Protein AF-A0A8S9LAZ2-F1 (afdb_monomer_lite)

Structure (mmCIF, N/CA/C/O backbone):
data_AF-A0A8S9LAZ2-F1
#
_entry.id   AF-A0A8S9LAZ2-F1
#
loop_
_atom_site.group_PDB
_atom_site.id
_atom_site.type_symbol
_atom_site.label_atom_id
_atom_site.label_alt_id
_atom_site.label_comp_id
_atom_site.label_asym_id
_atom_site.label_entity_id
_atom_site.label_seq_id
_atom_site.pdbx_PDB_ins_code
_atom_site.Cartn_x
_atom_site.Cartn_y
_atom_site.Cartn_z
_atom_site.occupancy
_atom_site.B_iso_or_equiv
_atom_site.auth_seq_id
_atom_site.auth_comp_id
_atom_site.auth_asym_id
_atom_site.auth_atom_id
_atom_site.pdbx_PDB_model_num
ATOM 1 N N . MET A 1 1 ? -28.158 -2.913 -1.276 1.00 32.28 1 MET A N 1
ATOM 2 C CA . MET A 1 1 ? -28.194 -4.374 -1.050 1.00 32.28 1 MET A CA 1
ATOM 3 C C . MET A 1 1 ? -27.342 -5.031 -2.118 1.00 32.28 1 MET A C 1
ATOM 5 O O . MET A 1 1 ? -27.706 -4.974 -3.286 1.00 32.28 1 MET A O 1
ATOM 9 N N . ASN A 1 2 ? -26.183 -5.569 -1.737 1.00 40.88 2 ASN A N 1
ATOM 10 C CA . ASN A 1 2 ? -25.347 -6.349 -2.646 1.00 40.88 2 ASN A CA 1
ATOM 11 C C . ASN A 1 2 ? -25.984 -7.733 -2.794 1.00 40.88 2 ASN A C 1
ATOM 13 O O . ASN A 1 2 ? -26.039 -8.491 -1.832 1.00 40.88 2 ASN A O 1
ATOM 17 N N . PHE A 1 3 ? -26.512 -8.044 -3.975 1.00 45.16 3 PHE A N 1
ATOM 18 C CA . PHE A 1 3 ? -27.037 -9.376 -4.260 1.00 45.16 3 PHE A CA 1
ATOM 19 C C . PHE A 1 3 ? -25.875 -10.313 -4.580 1.00 45.16 3 PHE A C 1
ATOM 21 O O . PHE A 1 3 ? -25.229 -10.182 -5.623 1.00 45.16 3 PHE A O 1
ATOM 28 N N . ILE A 1 4 ? -25.619 -11.269 -3.689 1.00 52.56 4 ILE A N 1
ATOM 29 C CA . ILE A 1 4 ? -24.744 -12.396 -3.992 1.00 52.56 4 ILE A CA 1
ATOM 30 C C . ILE A 1 4 ? -25.446 -13.253 -5.054 1.00 52.56 4 ILE A C 1
ATOM 32 O O . ILE A 1 4 ? -26.527 -13.786 -4.825 1.00 52.56 4 ILE A O 1
ATOM 36 N N . ARG A 1 5 ? -24.830 -13.385 -6.237 1.00 60.66 5 ARG A N 1
ATOM 37 C CA . ARG A 1 5 ? -25.348 -14.232 -7.331 1.00 60.66 5 ARG A CA 1
ATOM 38 C C . ARG A 1 5 ? -25.035 -15.722 -7.145 1.00 60.66 5 ARG A C 1
ATOM 40 O O . ARG A 1 5 ? -25.629 -16.553 -7.821 1.00 60.66 5 ARG A O 1
ATOM 47 N N . ASN A 1 6 ? -24.094 -16.052 -6.262 1.00 66.00 6 ASN A N 1
ATOM 48 C CA . ASN A 1 6 ? -23.723 -17.421 -5.923 1.00 66.00 6 ASN A CA 1
ATOM 49 C C . ASN A 1 6 ? -24.560 -17.925 -4.737 1.00 66.00 6 ASN A C 1
ATOM 51 O O . ASN A 1 6 ? -24.388 -17.461 -3.615 1.00 66.00 6 ASN A O 1
ATOM 55 N N . ILE A 1 7 ? -25.422 -18.912 -4.981 1.00 64.12 7 ILE A N 1
ATOM 56 C CA . ILE A 1 7 ? -26.331 -19.489 -3.978 1.00 64.12 7 ILE A CA 1
ATOM 57 C C . ILE A 1 7 ? -25.625 -20.194 -2.803 1.00 64.12 7 ILE A C 1
ATOM 59 O O . ILE A 1 7 ? -26.280 -20.515 -1.818 1.00 64.12 7 ILE A O 1
ATOM 63 N N . LEU A 1 8 ? -24.313 -20.443 -2.897 1.00 67.12 8 LEU A N 1
ATOM 64 C CA . LEU A 1 8 ? -23.501 -21.048 -1.833 1.00 67.12 8 LEU A CA 1
ATOM 65 C C . LEU A 1 8 ? -22.705 -20.023 -1.012 1.00 67.12 8 LEU A C 1
ATOM 67 O O . LEU A 1 8 ? -22.005 -20.410 -0.080 1.00 67.12 8 LEU A O 1
ATOM 71 N N . ALA A 1 9 ? -22.762 -18.735 -1.356 1.00 59.81 9 ALA A N 1
ATOM 72 C CA . ALA A 1 9 ? -22.003 -17.697 -0.667 1.00 59.81 9 ALA A CA 1
ATOM 73 C C . ALA A 1 9 ? -22.898 -16.883 0.282 1.00 59.81 9 ALA A C 1
ATOM 75 O O . ALA A 1 9 ? -23.993 -16.459 -0.079 1.00 59.81 9 ALA A O 1
ATOM 76 N N . GLY A 1 10 ? -22.395 -16.638 1.492 1.00 67.12 10 GLY A N 1
ATOM 77 C CA . GLY A 1 10 ? -23.034 -15.842 2.539 1.00 67.12 10 GLY A CA 1
ATOM 78 C C . GLY A 1 10 ? -21.987 -15.248 3.485 1.00 67.12 10 GLY A C 1
ATOM 79 O O . GLY A 1 10 ? -20.817 -15.629 3.447 1.00 67.12 10 GLY A O 1
ATOM 80 N N . GLY A 1 11 ? -22.391 -14.284 4.311 1.00 61.62 11 GLY A N 1
ATOM 81 C CA . GLY A 1 11 ? -21.566 -13.747 5.394 1.00 61.62 11 GLY A CA 1
ATOM 82 C C . GLY A 1 11 ? -21.274 -14.804 6.461 1.00 61.62 11 GLY A C 1
ATOM 83 O O . GLY A 1 11 ? -21.992 -15.784 6.586 1.00 61.62 11 GLY A O 1
ATOM 84 N N . GLN A 1 12 ? -20.218 -14.622 7.251 1.00 58.44 12 GLN A N 1
ATOM 85 C CA . GLN A 1 12 ? -19.700 -15.672 8.145 1.00 58.44 12 GLN A CA 1
ATOM 86 C C . GLN A 1 12 ? -20.501 -15.874 9.446 1.00 58.44 12 GLN A C 1
ATOM 88 O O . GLN A 1 12 ? -20.234 -16.814 10.192 1.00 58.44 12 GLN A O 1
ATOM 93 N N . SER A 1 13 ? -21.464 -14.998 9.749 1.00 57.50 13 SER A N 1
ATOM 94 C CA . SER A 1 13 ? -22.173 -14.991 11.032 1.00 57.50 13 SER A CA 1
ATOM 95 C C . SER A 1 13 ? -23.630 -15.398 10.883 1.00 57.50 13 SER A C 1
ATOM 97 O O . SER A 1 13 ? -24.414 -14.716 10.221 1.00 57.50 13 SER A O 1
ATOM 99 N N . SER A 1 14 ? -24.012 -16.456 11.599 1.00 65.12 14 SER A N 1
ATOM 100 C CA . SER A 1 14 ? -25.412 -16.848 11.773 1.00 65.12 14 SER A CA 1
ATOM 101 C C . SER A 1 14 ? -26.233 -15.808 12.539 1.00 65.12 14 SER A C 1
ATOM 103 O O . SER A 1 14 ? -27.444 -15.782 12.380 1.00 65.12 14 SER A O 1
ATOM 105 N N . LEU A 1 15 ? -25.603 -14.917 13.321 1.00 56.56 15 LEU A N 1
ATOM 106 C CA . LEU A 1 15 ? -26.322 -13.840 14.020 1.00 56.56 15 LEU A CA 1
ATOM 107 C C . LEU A 1 15 ? -26.831 -12.750 13.078 1.00 56.56 15 LEU A C 1
ATOM 109 O O . LEU A 1 15 ? -27.740 -12.008 13.430 1.00 56.56 15 LEU A O 1
ATOM 113 N N . ALA A 1 16 ? -26.213 -12.623 11.907 1.00 66.94 16 ALA A N 1
ATOM 114 C CA . ALA A 1 16 ? -26.646 -11.699 10.872 1.00 66.94 16 ALA A CA 1
ATOM 115 C C . ALA A 1 16 ? -27.451 -12.425 9.785 1.00 66.94 16 ALA A C 1
ATOM 117 O O . ALA A 1 16 ? -27.499 -11.939 8.661 1.00 66.94 16 ALA A O 1
ATOM 118 N N . ASP A 1 17 ? -27.995 -13.614 10.068 1.00 71.31 17 ASP A N 1
ATOM 119 C CA . ASP A 1 17 ? -28.640 -14.487 9.079 1.00 71.31 17 ASP A CA 1
ATOM 120 C C . ASP A 1 17 ? -27.766 -14.729 7.837 1.00 71.31 17 ASP A C 1
ATOM 122 O O . ASP A 1 17 ? -28.249 -14.763 6.706 1.00 71.31 17 ASP A O 1
ATOM 126 N N . TYR A 1 18 ? -26.446 -14.847 8.032 1.00 71.56 18 TYR A N 1
ATOM 127 C CA . TYR A 1 18 ? -25.464 -14.948 6.948 1.00 71.56 18 TYR A CA 1
ATOM 128 C C . TYR A 1 18 ? -25.532 -13.776 5.947 1.00 71.56 18 TYR A C 1
ATOM 130 O O . TYR A 1 18 ? -25.077 -13.889 4.806 1.00 71.56 18 TYR A O 1
ATOM 138 N N . CYS A 1 19 ? -26.054 -12.615 6.355 1.00 67.25 19 CYS A N 1
ATOM 139 C CA . CYS A 1 19 ? -25.955 -11.387 5.579 1.00 67.25 19 CYS A CA 1
ATOM 140 C C . CYS A 1 19 ? -24.491 -10.956 5.475 1.00 67.25 19 CYS A C 1
ATOM 142 O O . CYS A 1 19 ? -23.703 -11.100 6.410 1.00 67.25 19 CYS A O 1
ATOM 144 N N . THR A 1 20 ? -24.117 -10.378 4.336 1.00 62.62 20 THR A N 1
ATOM 145 C CA . THR A 1 20 ? -22.799 -9.762 4.179 1.00 62.62 20 THR A CA 1
ATOM 146 C C . THR A 1 20 ? -22.749 -8.431 4.909 1.00 62.62 20 THR A C 1
ATOM 148 O O . THR A 1 20 ? -23.522 -7.524 4.595 1.00 62.62 20 THR A O 1
ATOM 151 N N . TYR A 1 21 ? -21.799 -8.291 5.821 1.00 63.03 21 TYR A N 1
ATOM 152 C CA . TYR A 1 21 ? -21.463 -7.036 6.481 1.00 63.03 21 TYR A CA 1
ATOM 153 C C . TYR A 1 21 ? -19.944 -6.949 6.648 1.00 63.03 21 TYR A C 1
ATOM 155 O O . TYR A 1 21 ? -19.235 -7.945 6.491 1.00 63.03 21 TYR A O 1
ATOM 163 N N . PHE A 1 22 ? -19.437 -5.751 6.936 1.00 63.56 22 PHE A N 1
ATOM 164 C CA . PHE A 1 22 ? -18.020 -5.567 7.228 1.00 63.56 22 PHE A CA 1
ATOM 165 C C . PHE A 1 22 ? -17.692 -6.193 8.584 1.00 63.56 22 PHE A C 1
ATOM 167 O O . PHE A 1 22 ? -18.215 -5.765 9.611 1.00 63.56 22 PHE A O 1
ATOM 174 N N . VAL A 1 23 ? -16.831 -7.206 8.583 1.00 57.50 23 VAL A N 1
ATOM 175 C CA . VAL A 1 23 ? -16.304 -7.813 9.806 1.00 57.50 23 VAL A CA 1
ATOM 176 C C . VAL A 1 23 ? -15.008 -7.092 10.161 1.00 57.50 23 VAL A C 1
ATOM 178 O O . VAL A 1 23 ? -14.163 -6.878 9.293 1.00 57.50 23 VAL A O 1
ATOM 181 N N . ALA A 1 24 ? -14.857 -6.686 11.422 1.00 62.78 24 ALA A N 1
ATOM 182 C CA . ALA A 1 24 ? -13.591 -6.144 11.899 1.00 62.78 24 ALA A CA 1
ATOM 183 C C . ALA A 1 24 ? -12.511 -7.232 11.827 1.00 62.78 24 ALA A C 1
ATOM 185 O O . ALA A 1 24 ? -12.726 -8.348 12.301 1.00 62.78 24 ALA A O 1
ATOM 186 N N . TYR A 1 25 ? -11.354 -6.905 11.252 1.00 56.69 25 TYR A N 1
ATOM 187 C CA . TYR A 1 25 ? -10.198 -7.796 11.286 1.00 56.69 25 TYR A CA 1
ATOM 188 C C . TYR A 1 25 ? -9.741 -8.022 12.735 1.00 56.69 25 TYR A C 1
ATOM 190 O O . TYR A 1 25 ? -9.830 -7.112 13.566 1.00 56.69 25 TYR A O 1
ATOM 198 N N . SER A 1 26 ? -9.218 -9.214 13.038 1.00 56.09 26 SER A N 1
ATOM 199 C CA . SER A 1 26 ? -8.699 -9.573 14.369 1.00 56.09 26 SER A CA 1
ATOM 200 C C . SER A 1 26 ? -7.548 -8.671 14.836 1.00 56.09 26 SER A C 1
ATOM 202 O O . SER A 1 26 ? -7.328 -8.511 16.034 1.00 56.09 26 SER A O 1
ATOM 204 N N . ASP A 1 27 ? -6.859 -8.032 13.895 1.00 56.53 27 ASP A N 1
ATOM 205 C CA . ASP A 1 27 ? -5.786 -7.051 14.055 1.00 56.53 27 ASP A CA 1
ATOM 206 C C . ASP A 1 27 ? -6.159 -5.632 13.564 1.00 56.53 27 ASP A C 1
ATOM 208 O O . ASP A 1 27 ? -5.323 -4.730 13.446 1.00 56.53 27 ASP A O 1
ATOM 212 N N . GLY A 1 28 ? -7.436 -5.410 13.260 1.00 67.00 28 GLY A N 1
ATOM 213 C CA . GLY A 1 28 ? -7.947 -4.150 12.721 1.00 67.00 28 GLY A CA 1
ATOM 214 C C . GLY A 1 28 ? -8.415 -3.162 13.784 1.00 67.00 28 GLY A C 1
ATOM 215 O O . GLY A 1 28 ? -9.046 -2.163 13.443 1.00 67.00 28 GLY A O 1
ATOM 216 N N . SER A 1 29 ? -8.180 -3.439 15.072 1.00 77.94 29 SER A N 1
ATOM 217 C CA . SER A 1 29 ? -8.661 -2.570 16.148 1.00 77.94 29 SER A CA 1
ATOM 218 C C . SER A 1 29 ? -7.981 -1.204 16.093 1.00 77.94 29 SER A C 1
ATOM 220 O O . SER A 1 29 ? -6.774 -1.085 16.298 1.00 77.94 29 SER A O 1
ATOM 222 N N . CYS A 1 30 ? -8.774 -0.150 15.896 1.00 83.38 30 CYS A N 1
ATOM 223 C CA . CYS A 1 30 ? -8.261 1.217 15.918 1.00 83.38 30 CYS A CA 1
ATOM 224 C C . CYS A 1 30 ? -7.798 1.659 17.309 1.00 83.38 30 CYS A C 1
ATOM 226 O O . CYS A 1 30 ? -6.994 2.581 17.417 1.00 83.38 30 CYS A O 1
ATOM 228 N N . THR A 1 31 ? -8.286 1.016 18.373 1.00 82.19 31 THR A N 1
ATOM 229 C CA . THR A 1 31 ? -7.948 1.393 19.750 1.00 82.19 31 THR A CA 1
ATOM 230 C C . THR A 1 31 ? -6.714 0.708 20.300 1.00 82.19 31 THR A C 1
ATOM 232 O O . THR A 1 31 ? -6.190 1.122 21.335 1.00 82.19 31 THR A O 1
ATOM 235 N N . ASP A 1 32 ? -6.250 -0.331 19.616 1.00 73.44 32 ASP A N 1
ATOM 236 C CA . ASP A 1 32 ? -5.103 -1.106 20.040 1.00 73.44 32 ASP A CA 1
ATOM 237 C C . ASP A 1 32 ? -3.832 -0.566 19.377 1.00 73.44 32 ASP A C 1
ATOM 239 O O . ASP A 1 32 ? -3.571 -0.776 18.192 1.00 73.44 32 ASP A O 1
ATOM 243 N N . ILE A 1 33 ? -3.049 0.164 20.171 1.00 70.69 33 ILE A N 1
ATOM 244 C CA . ILE A 1 33 ? -1.763 0.738 19.758 1.00 70.69 33 ILE A CA 1
ATOM 245 C C . ILE A 1 33 ? -0.661 -0.316 19.585 1.00 70.69 33 ILE A C 1
ATOM 247 O O . ILE A 1 33 ? 0.373 -0.002 19.008 1.00 70.69 33 ILE A O 1
ATOM 251 N N . ASN A 1 34 ? -0.885 -1.547 20.058 1.00 63.00 34 ASN A N 1
ATOM 252 C CA . ASN A 1 34 ? 0.058 -2.667 19.969 1.00 63.00 34 ASN A CA 1
ATOM 253 C C . ASN A 1 34 ? -0.386 -3.714 18.929 1.00 63.00 34 ASN A C 1
ATOM 255 O O . ASN A 1 34 ? 0.025 -4.870 18.980 1.00 63.00 34 ASN A O 1
ATOM 259 N N . SER A 1 35 ? -1.289 -3.334 18.027 1.00 59.91 35 SER A N 1
ATOM 260 C CA . SER A 1 35 ? -1.937 -4.248 17.090 1.00 59.91 35 SER A CA 1
ATOM 261 C C . SER A 1 35 ? -1.095 -4.569 15.844 1.00 59.91 35 SER A C 1
ATOM 263 O O . SER A 1 35 ? -0.163 -3.837 15.516 1.00 59.91 35 SER A O 1
ATOM 265 N N . ALA A 1 36 ? -1.466 -5.658 15.146 1.00 46.62 36 ALA A N 1
ATOM 266 C CA . ALA A 1 36 ? -0.700 -6.298 14.069 1.00 46.62 36 ALA A CA 1
ATOM 267 C C . ALA A 1 36 ? -0.326 -5.344 12.944 1.00 46.62 36 ALA A C 1
ATOM 269 O O . ALA A 1 36 ? 0.818 -5.204 12.520 1.00 46.62 36 ALA A O 1
ATOM 270 N N . ARG A 1 37 ? -1.348 -4.653 12.467 1.00 57.50 37 ARG A N 1
ATOM 271 C CA . ARG A 1 37 ? -1.242 -3.786 11.316 1.00 57.50 37 ARG A CA 1
ATOM 272 C C . ARG A 1 37 ? -0.853 -2.386 11.768 1.00 57.50 37 ARG A C 1
ATOM 274 O O . ARG A 1 37 ? -1.644 -1.697 12.411 1.00 57.50 37 ARG A O 1
ATOM 281 N N . ALA A 1 38 ? 0.354 -1.950 11.419 1.00 63.94 38 ALA A N 1
ATOM 282 C CA . ALA A 1 38 ? 0.736 -0.556 11.608 1.00 63.94 38 ALA A CA 1
ATOM 283 C C . ALA A 1 38 ? -0.281 0.360 10.890 1.00 63.94 38 ALA A C 1
ATOM 285 O O . ALA A 1 38 ? -0.758 0.001 9.808 1.00 63.94 38 ALA A O 1
ATOM 286 N N . PRO A 1 39 ? -0.654 1.512 11.477 1.00 72.19 39 PRO A N 1
ATOM 287 C CA . PRO A 1 39 ? -1.528 2.463 10.803 1.00 72.19 39 PRO A CA 1
ATOM 288 C C . PRO A 1 39 ? -0.906 2.898 9.474 1.00 72.19 39 PRO A C 1
ATOM 290 O O . PRO A 1 39 ? 0.285 3.223 9.416 1.00 72.19 39 PRO A O 1
ATOM 293 N N . ASP A 1 40 ? -1.710 2.914 8.413 1.00 74.38 40 ASP A N 1
ATOM 294 C CA . ASP A 1 40 ? -1.228 3.318 7.098 1.00 74.38 40 ASP A CA 1
ATOM 295 C C . ASP A 1 40 ? -1.006 4.838 7.055 1.00 74.38 40 ASP A C 1
ATOM 297 O O . ASP A 1 40 ? -1.931 5.649 6.916 1.00 74.38 40 ASP A O 1
ATOM 301 N N . ARG A 1 41 ? 0.266 5.234 7.162 1.00 77.75 41 ARG A N 1
ATOM 302 C CA . ARG A 1 41 ? 0.686 6.640 7.124 1.00 77.75 41 ARG A CA 1
ATOM 303 C C . ARG A 1 41 ? 0.432 7.303 5.771 1.00 77.75 41 ARG A C 1
ATOM 305 O O . ARG A 1 41 ? 0.378 8.530 5.710 1.00 77.75 41 ARG A O 1
ATOM 312 N N . MET A 1 42 ? 0.262 6.550 4.683 1.00 73.75 42 MET A N 1
ATOM 313 C CA . MET A 1 42 ? -0.121 7.128 3.390 1.00 73.75 42 MET A CA 1
ATOM 314 C C . MET A 1 42 ? -1.589 7.557 3.373 1.00 73.75 42 MET A C 1
ATOM 316 O O . MET A 1 42 ? -1.948 8.460 2.617 1.00 73.75 42 MET A O 1
ATOM 320 N N . LEU A 1 43 ? -2.417 6.973 4.243 1.00 83.75 43 LEU A N 1
ATOM 321 C CA . LEU A 1 43 ? -3.839 7.297 4.411 1.00 83.75 43 LEU A CA 1
ATOM 322 C C . LEU A 1 43 ? -4.108 8.197 5.632 1.00 83.75 43 LEU A C 1
ATOM 324 O O . LEU A 1 43 ? -5.261 8.530 5.925 1.00 83.75 43 LEU A O 1
ATOM 328 N N . GLY A 1 44 ? -3.040 8.588 6.338 1.00 85.44 44 GLY A N 1
ATOM 329 C CA . GLY A 1 44 ? -3.082 9.457 7.512 1.00 85.44 44 GLY A CA 1
ATOM 330 C C . GLY A 1 44 ? -3.688 8.796 8.752 1.00 85.44 44 GLY A C 1
ATOM 331 O O . GLY A 1 44 ? -4.230 9.494 9.611 1.00 85.44 44 GLY A O 1
ATOM 332 N N . GLU A 1 45 ? -3.636 7.464 8.831 1.00 88.44 45 GLU A N 1
ATOM 333 C CA . GLU A 1 45 ? -4.185 6.714 9.958 1.00 88.44 45 GLU A CA 1
ATOM 334 C C . GLU A 1 45 ? -3.372 6.910 11.241 1.00 88.44 45 GLU A C 1
ATOM 336 O O . GLU A 1 45 ? -2.143 7.011 11.228 1.00 88.44 45 GLU A O 1
ATOM 341 N N . VAL A 1 46 ? -4.075 6.893 12.373 1.00 86.62 46 VAL A N 1
ATOM 342 C CA . VAL A 1 46 ? -3.496 6.874 13.718 1.00 86.62 46 VAL A CA 1
ATOM 343 C C . VAL A 1 46 ? -4.332 5.941 14.591 1.00 86.62 46 VAL A C 1
ATOM 345 O O . VAL A 1 46 ? -5.561 5.921 14.506 1.00 86.62 46 VAL A O 1
ATOM 348 N N . ARG A 1 47 ? -3.659 5.157 15.437 1.00 85.94 47 ARG A N 1
ATOM 349 C CA . ARG A 1 47 ? -4.298 4.297 16.440 1.00 85.94 47 ARG A CA 1
ATOM 350 C C . ARG A 1 47 ? -4.086 4.864 17.837 1.00 85.94 47 ARG A C 1
ATOM 352 O O . ARG A 1 47 ? -3.047 5.450 18.131 1.00 85.94 47 ARG A O 1
ATOM 359 N N . GLY A 1 48 ? -5.073 4.669 18.700 1.00 83.75 48 GLY A N 1
ATOM 360 C CA . GLY A 1 48 ? -5.120 5.249 20.040 1.00 83.75 48 GLY A CA 1
ATOM 361 C C . GLY A 1 48 ? -6.433 4.916 20.733 1.00 83.75 48 GLY A C 1
ATOM 362 O O . GLY A 1 48 ? -7.416 4.599 20.072 1.00 83.75 48 GLY A O 1
ATOM 363 N N . SER A 1 49 ? -6.497 5.004 22.060 1.00 82.00 49 SER A N 1
ATOM 364 C CA . SER A 1 49 ? -7.714 4.677 22.832 1.00 82.00 49 SER A CA 1
ATOM 365 C C . SER A 1 49 ? -8.963 5.456 22.373 1.00 82.00 49 SER A C 1
ATOM 367 O O . SER A 1 49 ? -10.096 4.966 22.457 1.00 82.00 49 SER A O 1
ATOM 369 N N . ASP A 1 50 ? -8.743 6.644 21.819 1.00 87.19 50 ASP A N 1
ATOM 370 C CA . ASP A 1 50 ? -9.716 7.555 21.233 1.00 87.19 50 ASP A CA 1
ATOM 371 C C . ASP A 1 50 ? -9.857 7.411 19.706 1.00 87.19 50 ASP A C 1
ATOM 373 O O . ASP A 1 50 ? -10.478 8.243 19.062 1.00 87.19 50 ASP A O 1
ATOM 377 N N . SER A 1 51 ? -9.314 6.369 19.083 1.00 91.75 51 SER A N 1
ATOM 378 C CA . SER A 1 51 ? -9.431 6.149 17.636 1.00 91.75 51 SER A CA 1
ATOM 379 C C . SER A 1 51 ? -10.622 5.271 17.282 1.00 91.75 51 SER A C 1
ATOM 381 O O . SER A 1 51 ? -10.972 4.337 18.009 1.00 91.75 51 SER A O 1
ATOM 383 N N . ARG A 1 52 ? -11.273 5.567 16.158 1.00 91.50 52 ARG A N 1
ATOM 384 C CA . ARG A 1 52 ? -12.419 4.815 15.630 1.00 91.50 52 ARG A CA 1
ATOM 385 C C . ARG A 1 52 ? -12.278 4.624 14.126 1.00 91.50 52 ARG A C 1
ATOM 387 O O . ARG A 1 52 ? -11.558 5.365 13.462 1.00 91.50 52 ARG A O 1
ATOM 394 N N . CYS A 1 53 ? -12.956 3.601 13.617 1.00 89.69 53 CYS A N 1
ATOM 395 C CA . CYS A 1 53 ? -13.008 3.335 12.189 1.00 89.69 53 CYS A CA 1
ATOM 396 C C . CYS A 1 53 ? -13.915 4.371 11.516 1.00 89.69 53 CYS A C 1
ATOM 398 O O . CYS A 1 53 ? -15.042 4.581 11.964 1.00 89.69 53 CYS A O 1
ATOM 400 N N . MET A 1 54 ? -13.421 5.020 10.466 1.00 92.38 54 MET A N 1
ATOM 401 C CA . MET A 1 54 ? -14.190 5.967 9.659 1.00 92.38 54 MET A CA 1
ATOM 402 C C . MET A 1 54 ? -13.948 5.686 8.180 1.00 92.38 54 MET A C 1
ATOM 404 O O . MET A 1 54 ? -12.854 5.267 7.787 1.00 92.38 54 MET A O 1
ATOM 408 N N . ALA A 1 55 ? -14.965 5.935 7.358 1.00 90.81 55 ALA A N 1
ATOM 409 C CA . ALA A 1 55 ? -14.810 5.876 5.913 1.00 90.81 55 ALA A CA 1
ATOM 410 C C . ALA A 1 55 ? -13.920 7.037 5.442 1.00 90.81 55 ALA A C 1
ATOM 412 O O . ALA A 1 55 ? -14.035 8.167 5.914 1.00 90.81 55 ALA A O 1
ATOM 413 N N . SER A 1 56 ? -13.009 6.752 4.521 1.00 90.00 56 SER A N 1
ATOM 414 C CA . SER A 1 56 ? -11.961 7.665 4.086 1.00 90.00 56 SER A CA 1
ATOM 415 C C . SER A 1 56 ? -11.492 7.340 2.676 1.00 90.00 56 SER A C 1
ATOM 417 O O . SER A 1 56 ? -11.181 6.194 2.350 1.00 90.00 56 SER A O 1
ATOM 419 N N . SER A 1 57 ? -11.381 8.363 1.841 1.00 86.25 57 SER A N 1
ATOM 420 C CA . SER A 1 57 ? -10.674 8.305 0.562 1.00 86.25 57 SER A CA 1
ATOM 421 C C . SER A 1 57 ? -9.321 9.013 0.615 1.00 86.25 57 SER A C 1
ATOM 423 O O . SER A 1 57 ? -8.670 9.143 -0.420 1.00 86.25 57 SER A O 1
ATOM 425 N N . LEU A 1 58 ? -8.882 9.435 1.809 1.00 86.38 58 LEU A N 1
ATOM 426 C CA . LEU A 1 58 ? -7.635 10.171 1.988 1.00 86.38 58 LEU A CA 1
ATOM 427 C C . LEU A 1 58 ? -6.441 9.385 1.450 1.00 86.38 58 LEU A C 1
ATOM 429 O O . LEU A 1 58 ? -6.286 8.201 1.750 1.00 86.38 58 LEU A O 1
ATOM 433 N N . VAL A 1 59 ? -5.597 10.071 0.682 1.00 82.06 59 VAL A N 1
ATOM 434 C CA . VAL A 1 59 ? -4.263 9.623 0.268 1.00 82.06 59 VAL A CA 1
ATOM 435 C C . VAL A 1 59 ? -3.327 10.814 0.254 1.00 82.06 59 VAL A C 1
ATOM 437 O O . VAL A 1 59 ? -3.684 11.879 -0.247 1.00 82.06 59 VAL A O 1
ATOM 440 N N . ARG A 1 60 ? -2.120 10.648 0.790 1.00 78.00 60 ARG A N 1
ATOM 441 C CA . ARG A 1 60 ? -1.112 11.706 0.821 1.00 78.00 60 ARG A CA 1
ATOM 442 C C . ARG A 1 60 ? -0.849 12.263 -0.578 1.00 78.00 60 ARG A C 1
ATOM 444 O O . ARG A 1 60 ? -0.685 11.520 -1.546 1.00 78.00 60 ARG A O 1
ATOM 451 N N . THR A 1 61 ? -0.778 13.587 -0.686 1.00 66.94 61 THR A N 1
ATOM 452 C CA . THR A 1 61 ? -0.471 14.262 -1.949 1.00 66.94 61 THR A CA 1
ATOM 453 C C . THR A 1 61 ? 0.840 13.731 -2.543 1.00 66.94 61 THR A C 1
ATOM 455 O O . THR A 1 61 ? 1.856 13.655 -1.854 1.00 66.94 61 THR A O 1
ATOM 458 N N . GLY A 1 62 ? 0.814 13.359 -3.827 1.00 51.97 62 GLY A N 1
ATOM 459 C CA . GLY A 1 62 ? 1.932 12.699 -4.518 1.00 51.97 62 GLY A CA 1
ATOM 460 C C . GLY A 1 62 ? 1.809 11.174 -4.620 1.00 51.97 62 GLY A C 1
ATOM 461 O O . GLY A 1 62 ? 2.643 10.553 -5.272 1.00 51.97 62 GLY A O 1
ATOM 462 N N . PHE A 1 63 ? 0.761 10.592 -4.032 1.00 50.66 63 PHE A N 1
ATOM 463 C CA . PHE A 1 63 ? 0.394 9.183 -4.150 1.00 50.66 63 PHE A CA 1
ATOM 464 C C . PHE A 1 63 ? -1.038 9.066 -4.696 1.00 50.66 63 PHE A C 1
ATOM 466 O O . PHE A 1 63 ? -1.859 9.971 -4.519 1.00 50.66 63 PHE A O 1
ATOM 473 N N . VAL A 1 64 ? -1.341 7.969 -5.393 1.00 48.75 64 VAL A N 1
ATOM 474 C CA . VAL A 1 64 ? -2.649 7.736 -6.027 1.00 48.75 64 VAL A CA 1
ATOM 475 C C . VAL A 1 64 ? -3.313 6.536 -5.357 1.00 48.75 64 VAL A C 1
ATOM 477 O O . VAL A 1 64 ? -2.751 5.443 -5.353 1.00 48.75 64 VAL A O 1
ATOM 480 N N . ARG A 1 65 ? -4.519 6.730 -4.798 1.00 47.19 65 ARG A N 1
ATOM 481 C CA . ARG A 1 65 ? -5.411 5.612 -4.453 1.00 47.19 65 ARG A CA 1
ATOM 482 C C . ARG A 1 65 ? -5.959 5.060 -5.753 1.00 47.19 65 ARG A C 1
ATOM 484 O O . ARG A 1 65 ? -6.434 5.831 -6.584 1.00 47.19 65 ARG A O 1
ATOM 491 N N . GLY A 1 66 ? -5.962 3.749 -5.918 1.00 48.44 66 GLY A N 1
ATOM 492 C CA . GLY A 1 66 ? -6.730 3.189 -7.014 1.00 48.44 66 GLY A CA 1
ATOM 493 C C . GLY A 1 66 ? -8.250 3.409 -6.879 1.00 48.44 66 GLY A C 1
ATOM 494 O O . GLY A 1 66 ? -8.732 3.913 -5.869 1.00 48.44 66 GLY A O 1
ATOM 495 N N . SER A 1 67 ? -9.010 2.957 -7.882 1.00 37.59 67 SER A N 1
ATOM 496 C CA . SER A 1 67 ? -10.465 3.072 -8.112 1.00 37.59 67 SER A CA 1
ATOM 497 C C . SER A 1 67 ? -11.454 2.610 -7.015 1.00 37.59 67 SER A C 1
ATOM 499 O O . SER A 1 67 ? -12.627 2.405 -7.327 1.00 37.59 67 SER A O 1
ATOM 501 N N . MET A 1 68 ? -11.052 2.426 -5.754 1.00 43.34 68 MET A N 1
ATOM 502 C CA . MET A 1 68 ? -11.992 2.332 -4.630 1.00 43.34 68 MET A CA 1
ATOM 503 C C . MET A 1 68 ? -12.285 3.757 -4.140 1.00 43.34 68 MET A C 1
ATOM 505 O O . MET A 1 68 ? -11.408 4.377 -3.537 1.00 43.34 68 MET A O 1
ATOM 509 N N . PRO A 1 69 ? -13.492 4.304 -4.384 1.00 46.59 69 PRO A N 1
ATOM 510 C CA . PRO A 1 69 ? -13.798 5.700 -4.072 1.00 46.59 69 PRO A CA 1
ATOM 511 C C . PRO A 1 69 ? -13.805 5.995 -2.564 1.00 46.59 69 PRO A C 1
ATOM 513 O O . PRO A 1 69 ? -13.733 7.162 -2.190 1.00 46.59 69 PRO A O 1
ATOM 516 N N . GLN A 1 70 ? -13.898 4.966 -1.707 1.00 55.59 70 GLN A N 1
ATOM 517 C CA . GLN A 1 70 ? -13.909 5.050 -0.241 1.00 55.59 70 GLN A CA 1
ATOM 518 C C . GLN A 1 70 ? -13.298 3.764 0.348 1.00 55.59 70 GLN A C 1
ATOM 520 O O . GLN A 1 70 ? -13.763 2.666 0.047 1.00 55.59 70 GLN A O 1
ATOM 525 N N . GLY A 1 71 ? -12.249 3.883 1.163 1.00 70.94 71 GLY A N 1
ATOM 526 C CA . GLY A 1 71 ? -11.793 2.825 2.069 1.00 70.94 71 GLY A CA 1
ATOM 527 C C . GLY A 1 71 ? -12.197 3.131 3.510 1.00 70.94 71 GLY A C 1
ATOM 528 O O . GLY A 1 71 ? -12.884 4.113 3.763 1.00 70.94 71 GLY A O 1
ATOM 529 N N . ASN A 1 72 ? -11.767 2.307 4.459 1.00 83.69 72 ASN A N 1
ATOM 530 C CA . ASN A 1 72 ? -11.965 2.549 5.888 1.00 83.69 72 ASN A CA 1
ATOM 531 C C . ASN A 1 72 ? -10.597 2.671 6.552 1.00 83.69 72 ASN A C 1
ATOM 533 O O . ASN A 1 72 ? -9.696 1.920 6.186 1.00 83.69 72 ASN A O 1
ATOM 537 N N . GLY A 1 73 ? -10.458 3.582 7.511 1.00 86.62 73 GLY A N 1
ATOM 538 C CA . GLY A 1 73 ? -9.212 3.764 8.249 1.00 86.62 73 GLY A CA 1
ATOM 539 C C . GLY A 1 73 ? -9.432 4.126 9.711 1.00 86.62 73 GLY A C 1
ATOM 540 O O . GLY A 1 73 ? -10.559 4.400 10.138 1.00 86.62 73 GLY A O 1
ATOM 541 N N . CYS A 1 74 ? -8.351 4.090 10.484 1.00 90.06 74 CYS A N 1
ATOM 542 C CA . CYS A 1 74 ? -8.356 4.419 11.905 1.00 90.06 74 CYS A CA 1
ATOM 543 C C . CYS A 1 74 ? -7.973 5.879 12.134 1.00 90.06 74 CYS A C 1
ATOM 545 O O . CYS A 1 74 ? -6.869 6.293 11.786 1.00 90.06 74 CYS A O 1
ATOM 547 N N . TYR A 1 75 ? -8.878 6.638 12.751 1.00 94.38 75 TYR A N 1
ATOM 548 C CA . TYR A 1 75 ? -8.689 8.064 13.005 1.00 94.38 75 TYR A CA 1
ATOM 549 C C . TYR A 1 75 ? -9.076 8.414 14.437 1.00 94.38 75 TYR A C 1
ATOM 551 O O . TYR A 1 75 ? -10.071 7.908 14.971 1.00 94.38 75 TYR A O 1
ATOM 559 N N . GLN A 1 76 ? -8.292 9.289 15.063 1.00 94.50 76 GLN A N 1
ATOM 560 C CA . GLN A 1 76 ? -8.577 9.785 16.407 1.00 94.50 76 GLN A CA 1
ATOM 561 C C . GLN A 1 76 ? -9.810 10.681 16.397 1.00 94.50 76 GLN A C 1
ATOM 563 O O . GLN A 1 76 ? -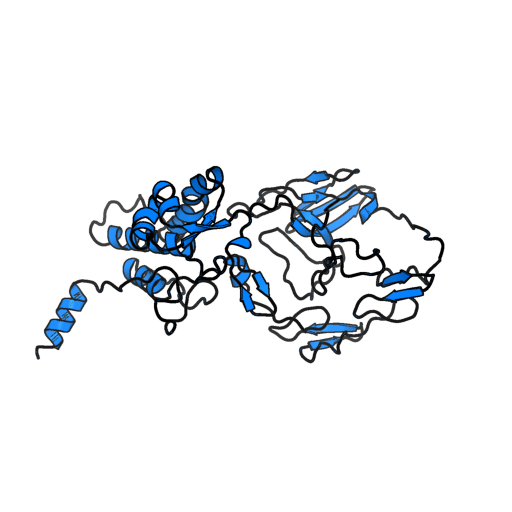10.050 11.414 15.436 1.00 94.50 76 GLN A O 1
ATOM 568 N N . HIS A 1 77 ? -10.573 10.653 17.485 1.00 95.44 77 HIS A N 1
ATOM 569 C CA . HIS A 1 77 ? -11.684 11.567 17.696 1.00 95.44 77 HIS A CA 1
ATOM 570 C C . HIS A 1 77 ? -11.704 12.107 19.122 1.00 95.44 77 HIS A C 1
ATOM 572 O O . HIS A 1 77 ? -11.226 11.477 20.060 1.00 95.44 77 HIS A O 1
ATOM 578 N N . ARG A 1 78 ? -12.319 13.274 19.301 1.00 94.75 78 ARG A N 1
ATOM 579 C CA . ARG A 1 78 ? -12.639 13.815 20.622 1.00 94.75 78 ARG A CA 1
ATOM 580 C C . ARG A 1 78 ? -13.970 14.547 20.592 1.00 94.75 78 ARG A C 1
ATOM 582 O O . ARG A 1 78 ? -14.343 15.157 19.593 1.00 94.75 78 ARG A O 1
ATOM 589 N N . CYS A 1 79 ? -14.664 14.507 21.720 1.00 92.75 79 CYS A N 1
ATOM 590 C CA . CYS A 1 79 ? -15.958 15.148 21.899 1.00 92.75 79 CYS A CA 1
ATOM 591 C C . CYS A 1 79 ? -15.785 16.364 22.813 1.00 92.75 79 CYS A C 1
ATOM 593 O O . CYS A 1 79 ? -15.408 16.213 23.976 1.00 92.75 79 CYS A O 1
ATOM 595 N N . LYS A 1 80 ? -16.049 17.573 22.308 1.00 88.06 80 LYS A N 1
ATOM 596 C CA . LYS A 1 80 ? -15.966 18.820 23.087 1.00 88.06 80 LYS A CA 1
ATOM 597 C C . LYS A 1 80 ? -17.184 19.686 22.824 1.00 88.06 80 LYS A C 1
ATOM 599 O O . LYS A 1 80 ? -17.492 19.958 21.675 1.00 88.06 80 LYS A O 1
ATOM 604 N N . ASN A 1 81 ? -17.848 20.166 23.877 1.00 85.81 81 ASN A N 1
ATOM 605 C CA . ASN A 1 81 ? -18.937 21.149 23.773 1.00 85.81 81 ASN A CA 1
ATOM 606 C C . ASN A 1 81 ? -20.015 20.785 22.724 1.00 85.81 81 ASN A C 1
ATOM 608 O O . ASN A 1 81 ? -20.391 21.625 21.913 1.00 85.81 81 ASN A O 1
ATOM 612 N N . ASN A 1 82 ? -20.491 19.533 22.714 1.00 85.31 82 ASN A N 1
ATOM 613 C CA . ASN A 1 82 ? -21.433 18.997 21.713 1.00 85.31 82 ASN A CA 1
ATOM 614 C C . ASN A 1 82 ? -20.941 18.994 20.254 1.00 85.31 82 ASN A C 1
ATOM 616 O O . ASN A 1 82 ? -21.748 18.852 19.338 1.00 85.31 82 ASN A O 1
ATOM 620 N N . LEU A 1 83 ? -19.631 19.102 20.039 1.00 90.81 83 LEU A N 1
ATOM 621 C CA . LEU A 1 83 ? -18.983 18.980 18.739 1.00 90.81 83 LEU A CA 1
ATOM 622 C C . LEU A 1 83 ? -18.097 17.733 18.713 1.00 90.81 83 LEU A C 1
ATOM 624 O O . LEU A 1 83 ? -17.454 17.382 19.708 1.00 90.81 83 LEU A O 1
ATOM 628 N N . LEU A 1 84 ? -18.082 17.074 17.557 1.00 95.44 84 LEU A N 1
ATOM 629 C CA . LEU A 1 84 ? -17.162 15.992 17.233 1.00 95.44 84 LEU A CA 1
ATOM 630 C C . LEU A 1 84 ? -15.970 16.596 16.486 1.00 95.44 84 LEU A C 1
ATOM 632 O O . LEU A 1 84 ? -16.152 17.278 15.480 1.00 95.44 84 LEU A O 1
ATOM 636 N N . GLU A 1 85 ? -14.762 16.342 16.972 1.00 96.88 85 GLU A N 1
ATOM 637 C CA . GLU A 1 85 ? -13.518 16.631 16.262 1.00 96.88 85 GLU A CA 1
ATOM 638 C C . GLU A 1 85 ? -12.815 15.321 15.916 1.00 96.88 85 GLU A C 1
ATOM 640 O O . GLU A 1 85 ? -12.827 14.384 16.716 1.00 96.88 85 GLU A O 1
ATOM 645 N N . VAL A 1 86 ? -12.170 15.276 14.756 1.00 97.06 86 VAL A N 1
ATOM 646 C CA . VAL A 1 86 ? -11.382 14.128 14.288 1.00 97.06 86 VAL A CA 1
ATOM 647 C C . VAL A 1 86 ? -10.000 14.580 13.840 1.00 97.06 86 VAL A C 1
ATOM 649 O O . VAL A 1 86 ? -9.834 15.738 13.439 1.00 97.06 86 VAL A O 1
ATOM 652 N N . ALA A 1 87 ? -9.015 13.686 13.934 1.00 95.69 87 ALA A N 1
ATOM 653 C CA . ALA A 1 87 ? -7.633 13.993 13.588 1.00 95.69 87 ALA A CA 1
ATOM 654 C C . ALA A 1 87 ? -7.053 13.086 12.505 1.00 95.69 87 ALA A C 1
ATOM 656 O O . ALA A 1 87 ? -7.253 11.871 12.520 1.00 95.69 87 ALA A O 1
ATOM 657 N N . VAL A 1 88 ? -6.267 13.700 11.621 1.00 94.12 88 VAL A N 1
ATOM 658 C CA . VAL A 1 88 ? -5.432 13.043 10.608 1.00 94.12 88 VAL A CA 1
ATOM 659 C C . VAL A 1 88 ? -4.014 13.569 10.804 1.00 94.12 88 VAL A C 1
ATOM 661 O O . VAL A 1 88 ? -3.796 14.774 10.736 1.00 94.12 88 VAL A O 1
ATOM 664 N N . GLU A 1 89 ? -3.064 12.687 11.118 1.00 85.06 89 GLU A N 1
ATOM 665 C CA . GLU A 1 89 ? -1.663 13.052 11.414 1.00 85.06 89 GLU A CA 1
ATOM 666 C C . GLU A 1 89 ? -1.475 14.174 12.455 1.00 85.06 89 GLU A C 1
ATOM 668 O O . GLU A 1 89 ? -0.569 14.997 12.358 1.00 85.06 89 GLU A O 1
ATOM 673 N N . GLY A 1 90 ? -2.338 14.221 13.472 1.00 85.12 90 GLY A N 1
ATOM 674 C CA . GLY A 1 90 ? -2.270 15.235 14.531 1.00 85.12 90 GLY A CA 1
ATOM 675 C C . GLY A 1 90 ? -2.940 16.572 14.194 1.00 85.12 90 GLY A C 1
ATOM 676 O O . GLY A 1 90 ? -3.114 17.392 15.097 1.00 85.12 90 GLY A O 1
ATOM 677 N N . GLU A 1 91 ? -3.396 16.775 12.955 1.00 94.19 91 GLU A N 1
ATOM 678 C CA . GLU A 1 91 ? -4.237 17.913 12.570 1.00 94.19 91 GLU A CA 1
ATOM 679 C C . GLU A 1 91 ? -5.693 17.650 12.959 1.00 94.19 91 GLU A C 1
ATOM 681 O O . GLU A 1 91 ? -6.282 16.666 12.518 1.00 94.19 91 GLU A O 1
ATOM 686 N N . TRP A 1 92 ? -6.296 18.530 13.764 1.00 95.88 92 TRP A N 1
ATOM 687 C CA . TRP A 1 92 ? -7.671 18.378 14.263 1.00 95.88 92 TRP A CA 1
ATOM 688 C C . TRP A 1 92 ? -8.660 19.230 13.468 1.00 95.88 92 TRP A C 1
ATOM 690 O O . TRP A 1 92 ? -8.442 20.427 13.274 1.00 95.88 92 TRP A O 1
ATOM 700 N N . LYS A 1 93 ? -9.794 18.641 13.074 1.00 96.69 93 LYS A N 1
ATOM 701 C CA . LYS A 1 93 ? -10.900 19.353 12.417 1.00 96.69 93 LYS A CA 1
ATOM 702 C C . LYS A 1 93 ? -12.253 18.999 13.017 1.00 96.69 93 LYS A C 1
ATOM 704 O O . LYS A 1 93 ? -12.473 17.878 13.467 1.00 96.69 93 LYS A O 1
ATOM 709 N N . PHE A 1 94 ? -13.170 19.964 12.985 1.00 95.94 94 PHE A N 1
ATOM 710 C CA . PHE A 1 94 ? -14.560 19.770 13.389 1.00 95.94 94 PHE A CA 1
ATOM 711 C C . PHE A 1 94 ? -15.341 19.003 12.320 1.00 95.94 94 PHE A C 1
ATOM 713 O O . PHE A 1 94 ? -15.263 19.325 11.134 1.00 95.94 94 PHE A O 1
ATOM 720 N N . CYS A 1 95 ? -16.134 18.031 12.758 1.00 96.31 95 CYS A N 1
ATOM 721 C CA . CYS A 1 95 ? -17.083 17.314 11.922 1.00 96.31 95 CYS A CA 1
ATOM 722 C C . CYS A 1 95 ? -18.436 18.043 11.851 1.00 96.31 95 CYS A C 1
ATOM 724 O O . CYS A 1 95 ? -18.879 18.619 12.852 1.00 96.31 95 CYS A O 1
ATOM 726 N N . PRO A 1 96 ? -19.148 17.973 10.711 1.00 95.88 96 PRO A N 1
ATOM 727 C CA . PRO A 1 96 ? -20.547 18.380 10.639 1.00 95.88 96 PRO A CA 1
ATOM 728 C C . PRO A 1 96 ? -21.415 17.571 11.614 1.00 95.88 96 PRO A C 1
ATOM 730 O O . PRO A 1 96 ? -21.210 16.372 11.793 1.00 95.88 96 PRO A O 1
ATOM 733 N N . GLN A 1 97 ? -22.439 18.197 12.200 1.00 89.75 97 GLN A N 1
ATOM 734 C CA . GLN A 1 97 ? -23.274 17.557 13.229 1.00 89.75 97 GLN A CA 1
ATOM 735 C C . GLN A 1 97 ? -23.979 16.278 12.741 1.00 89.75 97 GLN A C 1
ATOM 737 O O . GLN A 1 97 ? -24.104 15.306 13.490 1.00 89.75 97 GLN A O 1
ATOM 742 N N . ALA A 1 98 ? -24.434 16.276 11.485 1.00 89.88 98 ALA A N 1
ATOM 743 C CA . ALA A 1 98 ? -25.087 15.136 10.841 1.00 89.88 98 ALA A CA 1
ATOM 744 C C . ALA A 1 98 ? -24.098 14.121 10.233 1.00 89.88 98 ALA A C 1
ATOM 746 O O . ALA A 1 98 ? -24.536 13.131 9.658 1.00 89.88 98 ALA A O 1
ATOM 747 N N . GLY A 1 99 ? -22.789 14.360 10.357 1.00 93.50 99 GLY A N 1
ATOM 748 C CA . GLY A 1 99 ? -21.763 13.642 9.606 1.00 93.50 99 GLY A CA 1
ATOM 749 C C . GLY A 1 99 ? -21.606 14.188 8.186 1.00 93.50 99 GLY A C 1
ATOM 750 O O . GLY A 1 99 ? -22.360 15.061 7.748 1.00 93.50 99 GLY A O 1
ATOM 751 N N . GLY A 1 100 ? -20.592 13.705 7.475 1.00 93.31 100 GLY A N 1
ATOM 752 C CA . GLY A 1 100 ? -20.297 14.118 6.103 1.00 93.31 100 GLY A CA 1
ATOM 753 C C . GLY A 1 100 ? -18.806 14.294 5.811 1.00 93.31 100 GLY A C 1
ATOM 754 O O . GLY A 1 100 ? -17.973 14.133 6.705 1.00 93.31 100 GLY A O 1
ATOM 755 N N . PRO A 1 101 ? -18.459 14.606 4.552 1.00 95.81 101 PRO A N 1
ATOM 756 C CA . PRO A 1 101 ? -17.075 14.705 4.117 1.00 95.81 101 PRO A CA 1
ATOM 757 C C . PRO A 1 101 ? -16.369 15.934 4.694 1.00 95.81 101 PRO A C 1
ATOM 759 O O . PRO A 1 101 ? -16.932 17.028 4.757 1.00 95.81 101 PRO A O 1
ATOM 762 N N . ILE A 1 102 ? -15.102 15.754 5.057 1.00 96.38 102 ILE A N 1
ATOM 763 C CA . ILE A 1 102 ? -14.154 16.818 5.381 1.00 96.38 102 ILE A CA 1
ATOM 764 C C . ILE A 1 102 ? -12.803 16.537 4.712 1.00 96.38 102 ILE A C 1
ATOM 766 O O . ILE A 1 102 ? -12.399 15.390 4.531 1.00 96.38 102 ILE A O 1
ATOM 770 N N . GLN A 1 103 ? -12.077 17.594 4.359 1.00 94.81 103 GLN A N 1
ATOM 771 C CA . GLN A 1 103 ? -10.769 17.503 3.701 1.00 94.81 103 GLN A CA 1
ATOM 772 C C . GLN A 1 103 ? -9.642 17.852 4.668 1.00 94.81 103 GLN A C 1
ATOM 774 O O . GLN A 1 103 ? -9.842 18.658 5.579 1.00 94.81 103 GLN A O 1
ATOM 779 N N . PHE A 1 104 ? -8.438 17.329 4.434 1.00 94.88 104 PHE A N 1
ATOM 780 C CA . PHE A 1 104 ? -7.235 17.633 5.216 1.00 94.88 104 PHE A CA 1
ATOM 781 C C . PHE A 1 104 ? -6.103 18.157 4.320 1.00 94.88 104 PHE A C 1
ATOM 783 O O . PHE A 1 104 ? -5.931 17.666 3.207 1.00 94.88 104 PHE A O 1
ATOM 790 N N . PRO A 1 105 ? -5.334 19.167 4.769 1.00 90.94 105 PRO A N 1
ATOM 791 C CA . PRO A 1 105 ? -4.187 19.655 4.009 1.00 90.94 105 PRO A CA 1
ATOM 792 C C . PRO A 1 105 ? -3.114 18.562 3.880 1.00 90.94 105 PRO A C 1
ATOM 794 O O . PRO A 1 105 ? -2.871 17.822 4.826 1.00 90.94 105 PRO A O 1
ATOM 797 N N . GLY A 1 106 ? -2.469 18.465 2.713 1.00 81.94 106 GLY A N 1
ATOM 798 C CA . GLY A 1 106 ? -1.456 17.433 2.433 1.00 81.94 106 GLY A CA 1
ATOM 799 C C . GLY A 1 106 ? -2.023 16.068 2.022 1.00 81.94 106 GLY A C 1
ATOM 800 O O . GLY A 1 106 ? -1.253 15.139 1.765 1.00 81.94 106 GLY A O 1
ATOM 801 N N . PHE A 1 107 ? -3.349 15.959 1.918 1.00 86.38 107 PHE A N 1
ATOM 802 C CA . PHE A 1 107 ? -4.055 14.772 1.455 1.00 86.38 107 PHE A CA 1
ATOM 803 C C . PHE A 1 107 ? -5.008 15.126 0.308 1.00 86.38 107 PHE A C 1
ATOM 805 O O . PHE A 1 107 ? -5.668 16.163 0.315 1.00 86.38 107 PHE A O 1
ATOM 812 N N . ASN A 1 108 ? -5.081 14.239 -0.679 1.00 80.12 108 ASN A N 1
ATOM 813 C CA . ASN A 1 108 ? -6.144 14.196 -1.674 1.00 80.12 108 ASN A CA 1
ATOM 814 C C . ASN A 1 108 ? -7.312 13.364 -1.121 1.00 80.12 108 ASN A C 1
ATOM 816 O O . ASN A 1 108 ? -7.081 12.430 -0.355 1.00 80.12 108 ASN A O 1
ATOM 820 N N . GLY A 1 109 ? -8.545 13.654 -1.544 1.00 85.94 109 GLY A N 1
ATOM 821 C CA . GLY A 1 109 ? -9.740 12.939 -1.080 1.00 85.94 109 GLY A CA 1
ATOM 822 C C . GLY A 1 109 ? -10.341 13.523 0.201 1.00 85.94 109 GLY A C 1
ATOM 823 O O . GLY A 1 109 ? -10.074 14.666 0.570 1.00 85.94 109 GLY A O 1
ATOM 824 N N . GLU A 1 110 ? -11.196 12.742 0.859 1.00 92.19 110 GLU A N 1
ATOM 825 C CA . GLU A 1 110 ? -12.037 13.189 1.972 1.00 92.19 110 GLU A CA 1
ATOM 826 C C . GLU A 1 110 ? -12.111 12.124 3.069 1.00 92.19 110 GLU A C 1
ATOM 828 O O . GLU A 1 110 ? -12.174 10.924 2.795 1.00 92.19 110 GLU A O 1
ATOM 833 N N . LEU A 1 111 ? -12.149 12.571 4.321 1.00 94.62 111 LEU A N 1
ATOM 834 C CA . LEU A 1 111 ? -12.570 11.759 5.455 1.00 94.62 111 LEU A CA 1
ATOM 835 C C . LEU A 1 111 ? -14.073 11.950 5.650 1.00 94.62 111 LEU A C 1
ATOM 837 O O . LEU A 1 111 ? -14.545 13.083 5.703 1.00 94.62 111 LEU A O 1
ATOM 841 N N . ILE A 1 112 ? -14.830 10.868 5.788 1.00 95.44 112 ILE A N 1
ATOM 842 C CA . ILE A 1 112 ? -16.266 10.938 6.047 1.00 95.44 112 ILE A CA 1
ATOM 843 C C . ILE A 1 112 ? -16.489 10.869 7.555 1.00 95.44 112 ILE A C 1
ATOM 845 O O . ILE A 1 112 ? -16.403 9.805 8.169 1.00 95.44 112 ILE A O 1
ATOM 849 N N . CYS A 1 113 ? -16.789 12.018 8.155 1.00 95.69 113 CYS A N 1
ATOM 850 C CA . CYS A 1 113 ? -17.179 12.090 9.553 1.00 95.69 113 CYS A CA 1
ATOM 851 C C . CYS A 1 113 ? -18.487 11.323 9.785 1.00 95.69 113 CYS A C 1
ATOM 853 O O . CYS A 1 113 ? -19.460 11.565 9.059 1.00 95.69 113 CYS A O 1
ATOM 855 N N . PRO A 1 114 ? -18.567 10.483 10.829 1.00 92.44 114 PRO A N 1
ATOM 856 C CA . PRO A 1 114 ? -19.847 9.971 11.295 1.00 92.44 114 PRO A CA 1
ATOM 857 C C . PRO A 1 114 ? -20.677 11.101 11.914 1.00 92.44 114 PRO A C 1
ATOM 859 O O . PRO A 1 114 ? -20.158 12.177 12.240 1.00 92.44 114 PRO A O 1
ATOM 862 N N . ALA A 1 115 ? -21.974 10.868 12.103 1.00 90.12 115 ALA A N 1
ATOM 863 C CA . ALA A 1 115 ? -22.797 11.827 12.823 1.00 90.12 115 ALA A CA 1
ATOM 864 C C . ALA A 1 115 ? -22.341 11.945 14.286 1.00 90.12 115 ALA A C 1
ATOM 866 O O . ALA A 1 115 ? -21.900 10.972 14.898 1.00 90.12 115 ALA A O 1
ATOM 867 N N . TYR A 1 116 ? -22.511 13.128 14.891 1.00 89.94 116 TYR A N 1
ATOM 868 C CA . TYR A 1 116 ? -22.072 13.391 16.270 1.00 89.94 116 TYR A CA 1
ATOM 869 C C . TYR A 1 116 ? -22.534 12.306 17.259 1.00 89.94 116 TYR A C 1
ATOM 871 O O . TYR A 1 116 ? -21.778 11.865 18.121 1.00 89.94 116 TYR A O 1
ATOM 879 N N . HIS A 1 117 ? -23.779 11.846 17.124 1.00 84.50 117 HIS A N 1
ATOM 880 C CA . HIS A 1 117 ? -24.381 10.890 18.047 1.00 84.50 117 HIS A CA 1
ATOM 881 C C . HIS A 1 117 ? -23.825 9.462 17.935 1.00 84.50 117 HIS A C 1
ATOM 883 O O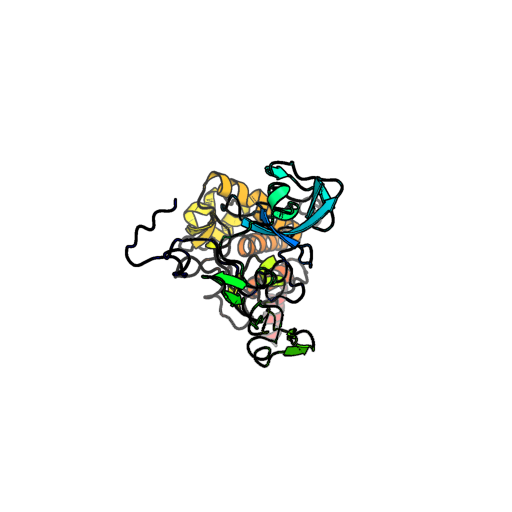 . HIS A 1 117 ? -24.042 8.683 18.857 1.00 84.50 117 HIS A O 1
ATOM 889 N N . GLU A 1 118 ? -23.119 9.121 16.856 1.00 85.56 118 GLU A N 1
ATOM 890 C CA . GLU A 1 118 ? -22.513 7.796 16.670 1.00 85.56 118 GLU A CA 1
ATOM 891 C C . GLU A 1 118 ? -21.253 7.617 17.526 1.00 85.56 118 GLU A C 1
ATOM 893 O O . GLU A 1 118 ? -21.003 6.525 18.027 1.00 85.56 118 GLU A O 1
ATOM 898 N N . LEU A 1 119 ? -20.480 8.692 17.730 1.00 88.06 119 LEU A N 1
ATOM 899 C CA . LEU A 1 119 ? -19.244 8.657 18.524 1.00 88.06 119 LEU A CA 1
ATOM 900 C C . LEU A 1 119 ? -19.361 9.366 19.875 1.00 88.06 119 LEU A C 1
ATOM 902 O 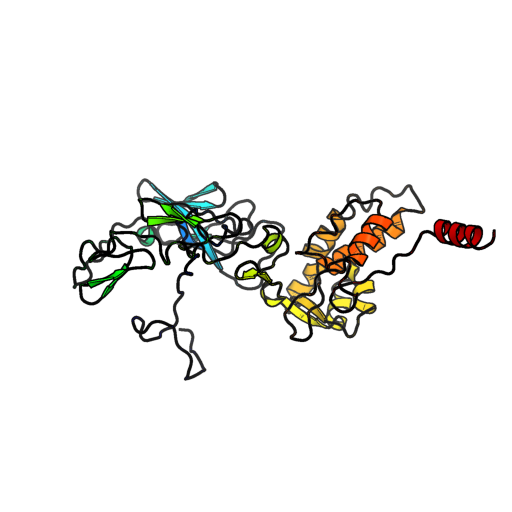O . LEU A 1 119 ? -18.766 8.933 20.857 1.00 88.06 119 LEU A O 1
ATOM 906 N N . CYS A 1 120 ? -20.132 10.450 19.934 1.00 87.94 120 CYS A N 1
ATOM 907 C CA . CYS A 1 120 ? -20.254 11.303 21.115 1.00 87.94 120 CYS A CA 1
ATOM 908 C C . CYS A 1 120 ? -21.636 11.227 21.777 1.00 87.94 120 CYS A C 1
ATOM 910 O O . CYS A 1 120 ? -21.845 11.810 22.840 1.00 87.94 120 CYS A O 1
ATOM 912 N N . GLY A 1 121 ? -22.601 10.541 21.160 1.00 75.44 121 GLY A N 1
ATOM 913 C CA . GLY A 1 121 ? -23.942 10.400 21.711 1.00 75.44 121 GLY A CA 1
ATOM 914 C C . GLY A 1 121 ? -23.983 9.362 22.824 1.00 75.44 121 GLY A C 1
ATOM 915 O O . GLY A 1 121 ? -23.734 8.184 22.596 1.00 75.44 121 GLY A O 1
ATOM 916 N N . SER A 1 122 ? -24.411 9.759 24.022 1.00 64.44 122 SER A N 1
ATOM 917 C CA . SER A 1 122 ? -24.800 8.820 25.081 1.00 64.44 122 SER A CA 1
ATOM 918 C C . SER A 1 122 ? -26.177 8.212 24.788 1.00 64.44 122 SER A C 1
ATOM 920 O O . SER A 1 122 ? -27.103 8.334 25.588 1.00 64.44 122 SER A O 1
ATOM 922 N N . ARG A 1 123 ? -26.368 7.577 23.625 1.00 54.06 123 ARG A N 1
ATOM 923 C CA . ARG A 1 123 ? -27.535 6.709 23.449 1.00 54.06 123 ARG A CA 1
ATOM 924 C C . ARG A 1 123 ? -27.222 5.381 24.117 1.00 54.06 123 ARG A C 1
ATOM 926 O O . ARG A 1 123 ? -26.653 4.483 23.510 1.00 54.06 123 ARG A O 1
ATOM 933 N N . ILE A 1 124 ? -27.634 5.261 25.376 1.00 52.66 124 ILE A N 1
ATOM 934 C CA . ILE A 1 124 ? -27.907 3.955 25.971 1.00 52.66 124 ILE A CA 1
ATOM 935 C C . ILE A 1 124 ? -29.057 3.374 25.145 1.00 52.66 124 ILE A C 1
ATOM 937 O O . ILE A 1 124 ? -30.224 3.676 25.386 1.00 52.66 124 ILE A O 1
ATOM 941 N N . VAL A 1 125 ? -28.741 2.602 24.106 1.00 47.47 125 VAL A N 1
ATOM 942 C CA . VAL A 1 125 ? -29.740 1.752 23.464 1.00 47.47 125 VAL A CA 1
ATOM 943 C C . VAL A 1 125 ? -30.032 0.656 24.480 1.00 47.47 125 VAL A C 1
ATOM 945 O O . VAL A 1 125 ? -29.274 -0.300 24.618 1.00 47.47 125 VAL A O 1
ATOM 948 N N . SER A 1 126 ? -31.098 0.828 25.260 1.00 49.50 126 SER A N 1
ATOM 949 C CA . SER A 1 126 ? -31.640 -0.233 26.100 1.00 49.50 126 SER A CA 1
ATOM 950 C C . SER A 1 126 ? -32.256 -1.285 25.182 1.00 49.50 126 SER A C 1
ATOM 952 O O . SER A 1 126 ? -33.447 -1.238 24.874 1.00 49.50 126 SER A O 1
ATOM 954 N N . VAL A 1 127 ? -31.422 -2.199 24.690 1.00 49.91 127 VAL A N 1
ATOM 955 C CA . VAL A 1 127 ? -31.873 -3.441 24.064 1.00 49.91 127 VAL A CA 1
ATOM 956 C C . VAL A 1 127 ? -32.671 -4.200 25.125 1.00 49.91 127 VAL A C 1
ATOM 958 O O . VAL A 1 127 ? -32.199 -4.400 26.247 1.00 49.91 127 VAL A O 1
ATOM 961 N N . LEU A 1 128 ? -33.920 -4.538 24.804 1.00 45.75 128 LEU A N 1
ATOM 962 C CA . LEU A 1 128 ? -34.820 -5.254 25.702 1.00 45.75 128 LEU A CA 1
ATOM 963 C C . LEU A 1 128 ? -34.276 -6.684 25.868 1.00 45.75 128 LEU A C 1
ATOM 965 O O . LEU A 1 128 ? -34.453 -7.534 25.003 1.00 45.75 128 LEU A O 1
ATOM 969 N N . GLY A 1 129 ? -33.520 -6.878 26.948 1.00 57.59 129 GLY A N 1
ATOM 970 C CA . GLY A 1 129 ? -32.637 -8.021 27.182 1.00 57.59 129 GLY A CA 1
ATOM 971 C C . GLY A 1 129 ? -31.321 -7.518 27.771 1.00 57.59 129 GLY A C 1
ATOM 972 O O . GLY A 1 129 ? -30.305 -7.485 27.086 1.00 57.59 129 GLY A O 1
ATOM 973 N N . GLN A 1 130 ? -31.350 -7.030 29.016 1.00 71.12 130 GLN A N 1
ATOM 974 C CA . GLN A 1 130 ? -30.186 -6.411 29.655 1.00 71.12 130 GLN A CA 1
ATOM 975 C C . GLN A 1 130 ? -29.076 -7.441 29.867 1.00 71.12 130 GLN A C 1
ATOM 977 O O . GLN A 1 130 ? -29.075 -8.188 30.843 1.00 71.12 130 GLN A O 1
ATOM 982 N N . CYS A 1 131 ? -28.111 -7.459 28.951 1.00 80.19 131 CYS A N 1
ATOM 983 C CA . CYS A 1 131 ? -26.849 -8.125 29.199 1.00 80.19 131 CYS A CA 1
ATOM 984 C C . CYS A 1 131 ? -26.122 -7.450 30.365 1.00 80.19 131 CYS A C 1
ATOM 986 O O . CYS A 1 131 ? -26.164 -6.218 30.493 1.00 80.19 131 CYS A O 1
ATOM 988 N N . PRO A 1 132 ? -25.436 -8.231 31.210 1.00 85.06 132 PRO A N 1
ATOM 989 C CA . PRO A 1 132 ? -24.723 -7.690 32.356 1.00 85.06 132 PRO A CA 1
ATOM 990 C C . PRO A 1 132 ? -23.709 -6.640 31.884 1.00 85.06 132 PRO A C 1
ATOM 992 O O . PRO A 1 132 ? -22.900 -6.893 30.991 1.00 85.06 132 PRO A O 1
ATOM 995 N N . ASN A 1 133 ? -23.817 -5.429 32.442 1.00 83.38 133 ASN A N 1
ATOM 996 C CA . ASN A 1 133 ? -22.974 -4.266 32.135 1.00 83.38 133 ASN A CA 1
ATOM 997 C C . ASN A 1 133 ? -22.817 -3.956 30.633 1.00 83.38 133 ASN A C 1
ATOM 999 O O . ASN A 1 133 ? -21.764 -3.474 30.217 1.00 83.38 133 ASN A O 1
ATOM 1003 N N . SER A 1 134 ? -23.823 -4.267 29.804 1.00 79.69 134 SER A N 1
ATOM 1004 C CA . SER A 1 134 ? -23.741 -4.129 28.339 1.00 79.69 134 SER A CA 1
ATOM 1005 C C . SER A 1 134 ? -22.509 -4.825 27.739 1.00 79.69 134 SER A C 1
ATOM 1007 O O . SER A 1 134 ? -21.876 -4.311 26.817 1.00 79.69 134 SER A O 1
ATOM 1009 N N . CYS A 1 135 ? -22.120 -5.968 28.314 1.00 79.94 135 CYS A N 1
ATOM 1010 C CA . CYS A 1 135 ? -20.922 -6.721 27.940 1.00 79.94 135 CYS A CA 1
ATOM 1011 C C . CYS A 1 135 ? -19.626 -5.898 27.998 1.00 79.94 135 CYS A C 1
ATOM 1013 O O . CYS A 1 135 ? -18.683 -6.190 27.266 1.00 79.94 135 CYS A O 1
ATOM 1015 N N . ASN A 1 136 ? -19.593 -4.836 28.818 1.00 80.06 136 ASN A N 1
ATOM 1016 C CA . ASN A 1 136 ? -18.516 -3.842 28.884 1.00 80.06 136 ASN A CA 1
ATOM 1017 C C . ASN A 1 136 ? -18.074 -3.329 27.497 1.00 80.06 136 ASN A C 1
ATOM 1019 O O . ASN A 1 136 ? -16.940 -2.883 27.341 1.00 80.06 136 ASN A O 1
ATOM 1023 N N . PHE A 1 137 ? -18.957 -3.412 26.492 1.00 77.31 137 PHE A N 1
ATOM 1024 C CA . PHE A 1 137 ? -18.669 -3.138 25.080 1.00 77.31 137 PHE A CA 1
ATOM 1025 C C . PHE A 1 137 ? -17.556 -4.007 24.458 1.00 77.31 137 PHE A C 1
ATOM 1027 O O . PHE A 1 137 ? -17.046 -3.681 23.390 1.00 77.31 137 PHE A O 1
ATOM 1034 N N . ASN A 1 138 ? -17.211 -5.132 25.092 1.00 76.56 138 ASN A N 1
ATOM 1035 C CA . ASN A 1 138 ? -16.208 -6.098 24.636 1.00 76.56 138 ASN A CA 1
ATOM 1036 C C . ASN A 1 138 ? -16.845 -7.423 24.185 1.00 76.56 138 ASN A C 1
ATOM 1038 O O . ASN A 1 138 ? -16.238 -8.487 24.307 1.00 76.56 138 ASN A O 1
ATOM 1042 N N . GLY A 1 139 ? -18.092 -7.396 23.724 1.00 78.44 139 GLY A N 1
ATOM 1043 C CA . GLY A 1 139 ? -18.824 -8.588 23.315 1.00 78.44 139 GLY A CA 1
ATOM 1044 C C . GLY A 1 139 ? -20.204 -8.264 22.769 1.00 78.44 139 GLY A C 1
ATOM 1045 O O . GLY A 1 139 ? -20.743 -7.186 23.017 1.00 78.44 139 GLY A O 1
ATOM 1046 N N . ASP A 1 140 ? -20.778 -9.228 22.062 1.00 79.06 140 ASP A N 1
ATOM 1047 C CA . ASP A 1 140 ? -22.144 -9.149 21.561 1.00 79.06 140 ASP A CA 1
ATOM 1048 C C . ASP A 1 140 ? -23.129 -9.549 22.664 1.00 79.06 140 ASP A C 1
ATOM 1050 O O . ASP A 1 140 ? -22.932 -10.555 23.353 1.00 79.06 140 ASP A O 1
ATOM 1054 N N . CYS A 1 141 ? -24.215 -8.793 22.815 1.00 77.25 141 CYS A N 1
ATOM 1055 C CA . CYS A 1 141 ? -25.319 -9.163 23.694 1.00 77.25 141 CYS A CA 1
ATOM 1056 C C . CYS A 1 141 ? -26.313 -10.058 22.942 1.00 77.25 141 CYS A C 1
ATOM 1058 O O . CYS A 1 141 ? -26.973 -9.595 22.013 1.00 77.25 141 CYS A O 1
ATOM 1060 N N . VAL A 1 142 ? -26.430 -11.326 23.343 1.00 78.31 142 VAL A N 1
ATOM 1061 C CA . VAL A 1 142 ? -27.309 -12.324 22.716 1.00 78.31 142 VAL A CA 1
ATOM 1062 C C . VAL A 1 142 ? -28.164 -12.979 23.799 1.00 78.31 142 VAL A C 1
ATOM 1064 O O . VAL A 1 142 ? -27.630 -13.575 24.733 1.00 78.31 142 VAL A O 1
ATOM 1067 N N . ASP A 1 143 ? -29.489 -12.833 23.709 1.00 78.06 143 ASP A N 1
ATOM 1068 C CA . ASP A 1 143 ? -30.464 -13.400 24.658 1.00 78.06 143 ASP A CA 1
ATOM 1069 C C . ASP A 1 143 ? -30.155 -13.099 26.141 1.00 78.06 143 ASP A C 1
ATOM 1071 O O . ASP A 1 143 ? -30.281 -13.952 27.022 1.00 78.06 143 ASP A O 1
ATOM 1075 N N . GLY A 1 144 ? -29.695 -11.876 26.434 1.00 77.81 144 GLY A N 1
ATOM 1076 C CA . GLY A 1 144 ? -29.327 -11.452 27.792 1.00 77.81 144 GLY A CA 1
ATOM 1077 C C . GLY A 1 144 ? -27.995 -12.019 28.308 1.00 77.81 144 GLY A C 1
ATOM 1078 O O . GLY A 1 144 ? -27.661 -11.824 29.477 1.00 77.81 144 GLY A O 1
ATOM 1079 N N . LYS A 1 145 ? -27.212 -12.696 27.459 1.00 86.00 145 LYS A N 1
ATOM 1080 C CA . LYS A 1 145 ? -25.856 -13.180 27.756 1.00 86.00 145 LYS A CA 1
ATOM 1081 C C . LYS A 1 145 ? -24.823 -12.508 26.861 1.00 86.00 145 LYS A C 1
ATOM 1083 O O . LYS A 1 145 ? -25.081 -12.208 25.700 1.00 86.00 145 LYS A O 1
ATOM 1088 N N . CYS A 1 146 ? -23.623 -12.318 27.396 1.00 86.25 146 CYS A N 1
ATOM 1089 C CA . CYS A 1 146 ? -22.519 -11.754 26.636 1.00 86.25 146 CYS A CA 1
ATOM 1090 C C . CYS A 1 146 ? -21.712 -12.828 25.911 1.00 86.25 146 CYS A C 1
ATOM 1092 O O . CYS A 1 146 ? -21.213 -13.769 26.529 1.00 86.25 146 CYS A O 1
ATOM 1094 N N . ARG A 1 147 ? -21.542 -12.649 24.601 1.00 85.75 147 ARG A N 1
ATOM 1095 C CA . ARG A 1 147 ? -20.601 -13.392 23.767 1.00 85.75 147 ARG A CA 1
ATOM 1096 C C . ARG A 1 147 ? -19.374 -12.516 23.524 1.00 85.75 147 ARG A C 1
ATOM 1098 O O . ARG A 1 147 ? -19.395 -11.631 22.676 1.00 85.75 147 ARG A O 1
ATOM 1105 N N . CYS A 1 148 ? -18.332 -12.732 24.317 1.00 79.50 148 CYS A N 1
ATOM 1106 C CA . CYS A 1 148 ? -17.168 -11.854 24.346 1.00 79.50 148 CYS A CA 1
ATOM 1107 C C . CYS A 1 148 ? -16.330 -11.901 23.067 1.00 79.50 148 CYS A C 1
ATOM 1109 O O . CYS A 1 148 ? -16.193 -12.949 22.436 1.00 79.50 148 CYS A O 1
ATOM 1111 N N . LEU A 1 149 ? -15.749 -10.752 22.724 1.00 73.06 149 LEU A N 1
ATOM 1112 C CA . LEU A 1 149 ? -14.712 -10.625 21.710 1.00 73.06 149 LEU A CA 1
ATOM 1113 C C . LEU A 1 149 ? -13.469 -11.425 22.123 1.00 73.06 149 LEU A C 1
ATOM 1115 O O . LEU A 1 149 ? -13.249 -11.710 23.303 1.00 73.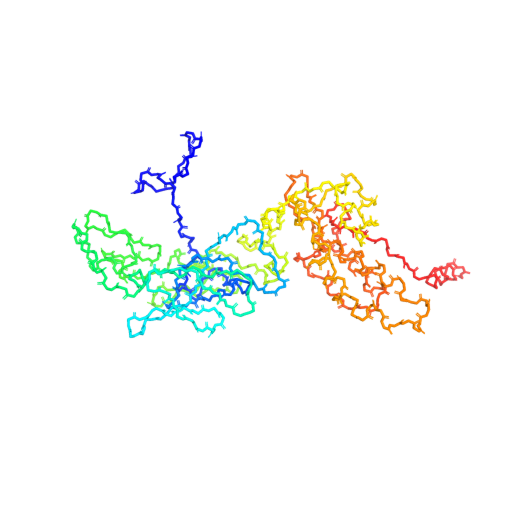06 149 LEU A O 1
ATOM 1119 N N . LEU A 1 150 ? -12.636 -11.771 21.141 1.00 67.50 150 LEU A N 1
ATOM 1120 C CA . LEU A 1 150 ? -11.400 -12.515 21.373 1.00 67.50 150 LEU A CA 1
ATOM 1121 C C . LEU A 1 150 ? -10.519 -11.806 22.422 1.00 67.50 150 LEU A C 1
ATOM 1123 O O . LEU A 1 150 ? -10.317 -10.595 22.364 1.00 67.50 150 LEU A O 1
ATOM 1127 N N . GLY A 1 151 ? -10.010 -12.564 23.397 1.00 69.50 151 GLY A N 1
ATOM 1128 C CA . GLY A 1 151 ? -9.224 -12.029 24.519 1.00 69.50 151 GLY A CA 1
ATOM 1129 C C . GLY A 1 151 ? -10.049 -11.476 25.688 1.00 69.50 151 GLY A C 1
ATOM 1130 O O . GLY A 1 151 ? -9.473 -11.154 26.723 1.00 69.50 151 GLY A O 1
ATOM 1131 N N . TYR A 1 152 ? -11.379 -11.411 25.571 1.00 79.38 152 TYR A N 1
ATOM 1132 C CA . TYR A 1 152 ? -12.284 -11.030 26.657 1.00 79.38 152 TYR A CA 1
ATOM 1133 C C . TYR A 1 152 ? -13.137 -12.212 27.111 1.00 79.38 152 TYR A C 1
ATOM 1135 O O . TYR A 1 152 ? -13.508 -13.089 26.329 1.00 79.38 152 TYR A O 1
ATOM 1143 N N . HIS A 1 153 ? -13.437 -12.256 28.405 1.00 83.62 153 HIS A N 1
ATOM 1144 C CA . HIS A 1 153 ? -14.143 -13.361 29.047 1.00 83.62 153 HIS A CA 1
ATOM 1145 C C . HIS A 1 153 ? -14.917 -12.884 30.277 1.00 83.62 153 HIS A C 1
ATOM 1147 O O . HIS A 1 153 ? -14.834 -11.733 30.714 1.00 83.62 153 HIS A O 1
ATOM 1153 N N . GLY A 1 154 ? -15.642 -13.824 30.877 1.00 88.38 154 GLY A N 1
ATOM 1154 C CA . GLY A 1 154 ? -16.524 -13.567 32.005 1.00 88.38 154 GLY A CA 1
ATOM 1155 C C . GLY A 1 154 ? -17.940 -13.243 31.543 1.00 88.38 154 GLY A C 1
ATOM 1156 O O . GLY A 1 154 ? -18.200 -13.044 30.360 1.00 88.38 154 GLY A O 1
ATOM 1157 N N . HIS A 1 155 ? -18.867 -13.209 32.499 1.00 89.44 155 HIS A N 1
ATOM 1158 C CA . HIS A 1 155 ? -20.298 -13.072 32.213 1.00 89.44 155 HIS A CA 1
ATOM 1159 C C . HIS A 1 155 ? -20.674 -11.766 31.494 1.00 89.44 155 HIS A C 1
ATOM 1161 O O . HIS A 1 155 ? -21.707 -11.718 30.835 1.00 89.44 155 HIS A O 1
ATOM 1167 N N . ASP A 1 156 ? -19.830 -10.741 31.613 1.00 89.06 156 ASP A N 1
ATOM 1168 C CA . ASP A 1 156 ? -20.004 -9.389 31.093 1.00 89.06 156 ASP A CA 1
ATOM 1169 C C . ASP A 1 156 ? -18.800 -8.918 30.262 1.00 89.06 156 ASP A C 1
ATOM 1171 O O . ASP A 1 156 ? -18.685 -7.730 29.990 1.00 89.06 156 ASP A O 1
ATOM 1175 N N . CYS A 1 157 ? -17.876 -9.809 29.887 1.00 87.31 157 CYS A N 1
ATOM 1176 C CA . CYS A 1 157 ? -16.674 -9.477 29.105 1.00 87.31 157 CYS A CA 1
ATOM 1177 C C . CYS A 1 157 ? -15.765 -8.404 29.729 1.00 87.31 157 CYS A C 1
ATOM 1179 O O . CYS A 1 157 ? -15.025 -7.711 29.025 1.00 87.31 157 CYS A O 1
ATOM 1181 N N . LYS A 1 158 ? -15.808 -8.248 31.058 1.00 84.81 158 LYS A N 1
ATOM 1182 C CA . LYS A 1 158 ? -14.912 -7.341 31.787 1.00 84.81 158 LYS A CA 1
ATOM 1183 C C . LYS A 1 158 ? -13.489 -7.882 31.882 1.00 84.81 158 LYS A C 1
ATOM 1185 O O . LYS A 1 158 ? -12.530 -7.113 31.889 1.00 84.81 158 LYS A O 1
ATOM 1190 N N . THR A 1 159 ? -13.349 -9.196 32.028 1.00 83.56 159 THR A N 1
ATOM 1191 C CA . THR A 1 159 ? -12.054 -9.825 32.269 1.00 83.56 159 THR A CA 1
ATOM 1192 C C . THR A 1 159 ? -11.339 -10.027 30.950 1.00 83.56 159 THR A C 1
ATOM 1194 O O . THR A 1 159 ? -11.896 -10.612 30.028 1.00 83.56 159 THR A O 1
ATOM 1197 N N . ARG A 1 160 ? -10.086 -9.589 30.885 1.00 82.12 160 ARG A N 1
ATOM 1198 C CA . ARG A 1 160 ? -9.210 -9.820 29.743 1.00 82.12 160 ARG A CA 1
ATOM 1199 C C . ARG A 1 160 ? -8.130 -10.821 30.134 1.00 82.12 160 ARG A C 1
ATOM 1201 O O . ARG A 1 160 ? -7.562 -10.718 31.220 1.00 82.12 160 ARG A O 1
ATOM 1208 N N . SER A 1 161 ? -7.846 -11.776 29.266 1.00 83.31 161 SER A N 1
ATOM 1209 C CA . SER A 1 161 ? -6.648 -12.609 29.340 1.00 83.31 161 SER A CA 1
ATOM 1210 C C . SER A 1 161 ? -6.014 -12.666 27.963 1.00 83.31 161 SER A C 1
ATOM 1212 O O . SER A 1 161 ? -6.665 -12.376 26.960 1.00 83.31 161 SER A O 1
ATOM 1214 N N . CYS A 1 162 ? -4.730 -12.995 27.918 1.00 82.19 162 CYS A N 1
ATOM 1215 C CA . CYS A 1 162 ? -4.008 -13.005 26.662 1.00 82.19 162 CYS A CA 1
ATOM 1216 C C . CYS A 1 162 ? -4.557 -14.100 25.746 1.00 82.19 162 CYS A C 1
ATOM 1218 O O . CYS A 1 162 ? -4.436 -15.286 26.084 1.00 82.19 162 CYS A O 1
ATOM 1220 N N . PRO A 1 163 ? -5.160 -13.731 24.603 1.00 77.62 163 PRO A N 1
ATOM 1221 C CA . PRO A 1 163 ? -5.655 -14.723 23.670 1.00 77.62 163 PRO A CA 1
ATOM 1222 C C . PRO A 1 163 ? -4.496 -15.605 23.200 1.00 77.62 163 PRO A C 1
ATOM 1224 O O . PRO A 1 163 ? -3.364 -15.140 23.067 1.00 77.62 163 PRO A O 1
ATOM 1227 N N . ASN A 1 164 ? -4.769 -16.906 23.065 1.00 81.94 164 ASN A N 1
ATOM 1228 C CA . ASN A 1 164 ? -3.811 -17.939 22.655 1.00 81.94 164 ASN A CA 1
ATOM 1229 C C . ASN A 1 164 ? -2.462 -17.915 23.396 1.00 81.94 164 ASN A C 1
ATOM 1231 O O . ASN A 1 164 ? -1.456 -18.369 22.861 1.00 81.94 164 ASN A O 1
ATOM 1235 N N . ASN A 1 165 ? -2.421 -17.383 24.625 1.00 89.25 165 ASN A N 1
ATOM 1236 C CA . ASN A 1 165 ? -1.181 -17.186 25.376 1.00 89.25 165 ASN A CA 1
ATOM 1237 C C . ASN A 1 165 ? -0.101 -16.435 24.561 1.00 89.25 165 ASN A C 1
ATOM 1239 O O . ASN A 1 165 ? 1.070 -16.815 24.561 1.00 89.25 165 ASN A O 1
ATOM 1243 N N . CYS A 1 166 ? -0.516 -15.396 23.828 1.00 84.75 166 CYS A N 1
ATOM 1244 C CA . CYS A 1 166 ? 0.339 -14.622 22.922 1.00 84.75 166 CYS A CA 1
ATOM 1245 C C . CYS A 1 166 ? 1.038 -15.472 21.850 1.00 84.75 166 CYS A C 1
ATOM 1247 O O . CYS A 1 166 ? 2.136 -15.132 21.416 1.00 84.75 166 CYS A O 1
ATOM 1249 N N . SER A 1 167 ? 0.427 -16.602 21.472 1.00 87.38 167 SER A N 1
ATOM 1250 C CA . SER A 1 167 ? 0.873 -17.528 20.419 1.00 87.38 167 SER A CA 1
ATOM 1251 C C . SER A 1 167 ? 2.328 -17.989 20.541 1.00 87.38 167 SER A C 1
ATOM 1253 O O . SER A 1 167 ? 2.917 -18.443 19.570 1.00 87.38 167 SER A O 1
ATOM 1255 N N . GLY A 1 168 ? 2.925 -17.876 21.732 1.00 93.31 168 GLY A N 1
ATOM 1256 C CA . GLY A 1 168 ? 4.348 -18.148 21.949 1.00 93.31 168 GLY A CA 1
ATOM 1257 C C . GLY A 1 168 ? 5.311 -17.082 21.406 1.00 93.31 168 GLY A C 1
ATOM 1258 O O . GLY A 1 168 ? 6.514 -17.267 21.541 1.00 93.31 168 GLY A O 1
ATOM 1259 N N . HIS A 1 169 ? 4.807 -15.974 20.858 1.00 90.19 169 HIS A N 1
ATOM 1260 C CA . HIS A 1 169 ? 5.580 -14.876 20.262 1.00 90.19 169 HIS A CA 1
ATOM 1261 C C . HIS A 1 169 ? 5.428 -13.564 21.045 1.00 90.19 169 HIS A C 1
ATOM 1263 O O . HIS A 1 169 ? 5.484 -12.464 20.493 1.00 90.19 169 HIS A O 1
ATOM 1269 N N . GLY A 1 170 ? 5.179 -13.658 22.350 1.00 92.50 170 GLY A N 1
ATOM 1270 C CA . GLY A 1 170 ? 4.967 -12.490 23.189 1.00 92.50 170 GLY A CA 1
ATOM 1271 C C . GLY A 1 170 ? 4.833 -12.812 24.668 1.00 92.50 170 GLY A C 1
ATOM 1272 O O . GLY A 1 170 ? 4.752 -13.967 25.089 1.00 92.50 170 GLY A O 1
ATOM 1273 N N . LYS A 1 171 ? 4.787 -11.753 25.476 1.00 92.81 171 LYS A N 1
ATOM 1274 C CA . LYS A 1 171 ? 4.593 -11.828 26.926 1.00 92.81 171 LYS A CA 1
ATOM 1275 C C . LYS A 1 171 ? 3.225 -11.292 27.306 1.00 92.81 171 LYS A C 1
ATOM 1277 O O . LYS A 1 171 ? 2.861 -10.177 26.940 1.00 92.81 171 LYS A O 1
ATOM 1282 N N . CYS A 1 172 ? 2.499 -12.074 28.096 1.00 89.62 172 CYS A N 1
ATOM 1283 C CA . CYS A 1 172 ? 1.208 -11.669 28.623 1.00 89.62 172 CYS A CA 1
ATOM 1284 C C . CYS A 1 172 ? 1.362 -10.709 29.810 1.00 89.62 172 CYS A C 1
ATOM 1286 O O . CYS A 1 172 ? 2.038 -11.033 30.789 1.00 89.62 172 CYS A O 1
ATOM 1288 N N . THR A 1 173 ? 0.724 -9.541 29.750 1.00 87.44 173 THR A N 1
ATOM 1289 C CA . THR A 1 173 ? 0.676 -8.599 30.876 1.00 87.44 173 THR A CA 1
ATOM 1290 C C . THR A 1 173 ? -0.388 -8.987 31.899 1.00 87.44 173 THR A C 1
ATOM 1292 O O . THR A 1 173 ? -1.322 -9.740 31.619 1.00 87.44 173 THR A O 1
ATOM 1295 N N . THR A 1 174 ? -0.301 -8.407 33.097 1.00 83.38 174 THR A N 1
ATOM 1296 C CA . THR A 1 174 ? -1.303 -8.602 34.158 1.00 83.38 174 THR A CA 1
ATOM 1297 C C . THR A 1 174 ? -2.685 -8.052 33.792 1.00 83.38 174 THR A C 1
ATOM 1299 O O . THR A 1 174 ? -3.675 -8.444 34.403 1.00 83.38 174 THR A O 1
ATOM 1302 N N . GLN A 1 175 ? -2.774 -7.176 32.787 1.00 78.69 175 GLN A N 1
ATOM 1303 C CA . GLN A 1 175 ? -4.021 -6.647 32.233 1.00 78.69 175 GLN A CA 1
ATOM 1304 C C . GLN A 1 175 ? -4.578 -7.489 31.067 1.00 78.69 175 GLN A C 1
ATOM 1306 O O . GLN A 1 175 ? -5.551 -7.073 30.439 1.00 78.69 175 GLN A O 1
ATOM 1311 N N . GLY A 1 176 ? -3.978 -8.644 30.750 1.00 78.38 176 GLY A N 1
ATOM 1312 C CA . GLY A 1 176 ? -4.443 -9.531 29.679 1.00 78.38 176 GLY A CA 1
ATOM 1313 C C . GLY A 1 176 ? -4.129 -9.025 28.268 1.00 78.38 176 GLY A C 1
ATOM 1314 O O . GLY A 1 176 ? -4.891 -9.285 27.340 1.00 78.38 176 GLY A O 1
ATOM 1315 N N . VAL A 1 177 ? -3.041 -8.268 28.109 1.00 78.94 177 VAL A N 1
ATOM 1316 C CA . VAL A 1 177 ? -2.570 -7.743 26.818 1.00 78.94 177 VAL A CA 1
ATOM 1317 C C . VAL A 1 177 ? -1.269 -8.440 26.440 1.00 78.94 177 VAL A C 1
ATOM 1319 O O . VAL A 1 177 ? -0.412 -8.644 27.297 1.00 78.94 177 VAL A O 1
ATOM 1322 N N . CYS A 1 178 ? -1.104 -8.789 25.167 1.00 79.38 178 CYS A N 1
ATOM 1323 C CA . CYS A 1 178 ? 0.148 -9.336 24.667 1.00 79.38 178 CYS A CA 1
ATOM 1324 C C . CYS A 1 178 ? 1.128 -8.222 24.289 1.00 79.38 178 CYS A C 1
ATOM 1326 O O . CYS A 1 178 ? 0.783 -7.302 23.554 1.00 79.38 178 CYS A O 1
ATOM 1328 N N . ILE A 1 179 ? 2.356 -8.313 24.801 1.00 85.19 179 ILE A N 1
ATOM 1329 C CA . ILE A 1 179 ? 3.506 -7.550 24.309 1.00 85.19 179 ILE A CA 1
ATOM 1330 C C . ILE A 1 179 ? 4.272 -8.482 23.377 1.00 85.19 179 ILE A C 1
ATOM 1332 O O . ILE A 1 179 ? 4.900 -9.430 23.854 1.00 85.19 179 ILE A O 1
ATOM 1336 N N . CYS A 1 180 ? 4.183 -8.242 22.072 1.00 81.75 180 CYS A N 1
ATOM 1337 C CA . CYS A 1 180 ? 4.792 -9.112 21.074 1.00 81.75 180 CYS A CA 1
ATOM 1338 C C . CYS A 1 180 ? 6.309 -8.944 20.994 1.00 81.75 180 CYS A C 1
ATOM 1340 O O . CYS A 1 180 ? 6.864 -7.884 21.293 1.00 81.75 180 C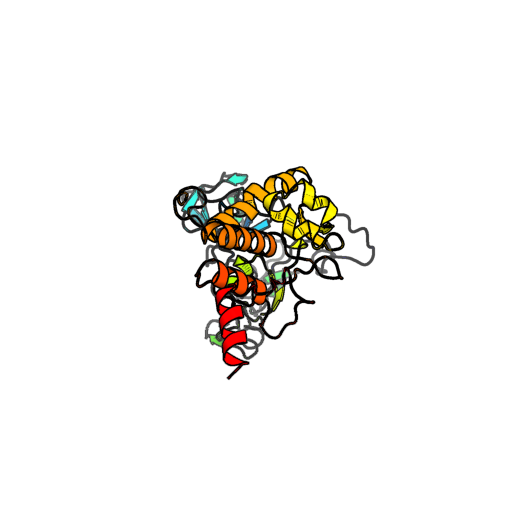YS A O 1
ATOM 1342 N N . GLU A 1 181 ? 6.978 -10.029 20.625 1.00 88.69 181 GLU A N 1
ATOM 1343 C CA . GLU A 1 181 ? 8.397 -10.040 20.293 1.00 88.69 181 GLU A CA 1
ATOM 1344 C C . GLU A 1 181 ? 8.637 -9.353 18.940 1.00 88.69 181 GLU A C 1
ATOM 1346 O O . GLU A 1 181 ? 7.728 -9.216 18.121 1.00 88.69 181 GLU A O 1
ATOM 1351 N N . ASN A 1 182 ? 9.873 -8.908 18.691 1.00 84.38 182 ASN A N 1
ATOM 1352 C CA . ASN A 1 182 ? 10.219 -8.251 17.429 1.00 84.38 182 ASN A CA 1
ATOM 1353 C C . ASN A 1 182 ? 9.884 -9.149 16.229 1.00 84.38 182 ASN A C 1
ATOM 1355 O O . ASN A 1 182 ? 10.258 -10.319 16.205 1.00 84.38 182 ASN A O 1
ATOM 1359 N N . GLY A 1 183 ? 9.228 -8.571 15.220 1.00 75.25 183 GLY A N 1
ATOM 1360 C CA . GLY A 1 183 ? 8.788 -9.294 14.024 1.00 75.25 183 GLY A CA 1
ATOM 1361 C C . GLY A 1 183 ? 7.416 -9.958 14.156 1.00 75.25 183 GLY A C 1
ATOM 1362 O O . GLY A 1 183 ? 6.929 -10.491 13.167 1.00 75.25 183 GLY A O 1
ATOM 1363 N N . PHE A 1 184 ? 6.765 -9.881 15.319 1.00 77.25 184 PHE A N 1
ATOM 1364 C CA . PHE A 1 184 ? 5.405 -10.372 15.543 1.00 77.25 184 PHE A CA 1
ATOM 1365 C C . PHE A 1 184 ? 4.519 -9.293 16.130 1.00 77.25 184 PHE A C 1
ATOM 1367 O O . PHE A 1 184 ? 4.980 -8.334 16.749 1.00 77.25 184 PHE A O 1
ATOM 1374 N N . THR A 1 185 ? 3.221 -9.442 15.912 1.00 68.12 185 THR A N 1
ATOM 1375 C CA . THR A 1 185 ? 2.257 -8.395 16.193 1.00 68.12 185 THR A CA 1
ATOM 1376 C C . THR A 1 185 ? 0.826 -8.963 16.190 1.00 68.12 185 THR A C 1
ATOM 1378 O O . THR A 1 185 ? 0.598 -10.128 15.855 1.00 68.12 185 THR A O 1
ATOM 1381 N N . GLY A 1 186 ? -0.154 -8.172 16.625 1.00 62.16 186 GLY A N 1
ATOM 1382 C CA . GLY A 1 186 ? -1.552 -8.602 16.767 1.00 62.16 186 GLY A CA 1
ATOM 1383 C C . GLY A 1 186 ? -1.952 -8.928 18.198 1.00 62.16 186 GLY A C 1
ATOM 1384 O O . GLY A 1 186 ? -1.115 -9.028 19.090 1.00 62.16 186 GLY A O 1
ATOM 1385 N N . ILE A 1 187 ? -3.261 -9.081 18.428 1.00 61.66 187 ILE A N 1
ATOM 1386 C CA . ILE A 1 187 ? -3.829 -9.203 19.783 1.00 61.66 187 ILE A CA 1
ATOM 1387 C C . ILE A 1 187 ? -3.298 -10.421 20.558 1.00 61.66 187 ILE A C 1
ATOM 1389 O O . ILE A 1 187 ? -3.285 -10.412 21.790 1.00 61.66 187 ILE A O 1
ATOM 1393 N N . ASP A 1 188 ? -2.847 -11.448 19.838 1.00 72.62 188 ASP A N 1
ATOM 1394 C CA . ASP A 1 188 ? -2.215 -12.658 20.353 1.00 72.62 188 ASP A CA 1
ATOM 1395 C C . ASP A 1 188 ? -0.828 -12.924 19.744 1.00 72.62 188 ASP A C 1
ATOM 1397 O O . ASP A 1 188 ? -0.347 -14.047 19.842 1.00 72.62 188 ASP A O 1
ATOM 1401 N N . CYS A 1 189 ? -0.189 -11.939 19.106 1.00 77.88 189 CYS A N 1
ATOM 1402 C CA . CYS A 1 189 ? 1.127 -12.074 18.463 1.00 77.88 189 CYS A CA 1
ATOM 1403 C C . CYS A 1 189 ? 1.244 -13.188 17.405 1.00 77.88 189 CYS A C 1
ATOM 1405 O O . CYS A 1 189 ? 2.349 -13.633 17.102 1.00 77.88 189 CYS A O 1
ATOM 1407 N N . SER A 1 190 ? 0.129 -13.661 16.843 1.00 76.75 190 SER A N 1
ATOM 1408 C CA . SER A 1 190 ? 0.140 -14.696 15.800 1.00 76.75 190 SER A CA 1
ATOM 1409 C C . SER A 1 190 ? 0.558 -14.177 14.422 1.00 76.75 190 SER A C 1
ATOM 1411 O O . SER A 1 190 ? 0.876 -14.978 13.547 1.00 76.75 190 SER A O 1
ATOM 1413 N N . THR A 1 191 ? 0.543 -12.857 14.213 1.00 69.12 191 THR A N 1
ATOM 1414 C CA . THR A 1 191 ? 0.795 -12.242 12.907 1.00 69.12 191 THR A CA 1
ATOM 1415 C C . THR A 1 191 ? 2.235 -11.755 12.816 1.00 69.12 191 THR A C 1
ATOM 1417 O O . THR A 1 191 ? 2.669 -10.962 13.649 1.00 69.12 191 THR A O 1
ATOM 1420 N N . ALA A 1 192 ? 2.981 -12.188 11.807 1.00 70.19 192 ALA A N 1
ATOM 1421 C CA . ALA A 1 192 ? 4.311 -11.661 11.537 1.00 70.19 192 ALA A CA 1
ATOM 1422 C C . ALA A 1 192 ? 4.233 -10.261 10.896 1.00 70.19 192 ALA A C 1
ATOM 1424 O O . ALA A 1 192 ? 3.379 -9.979 10.054 1.00 70.19 192 ALA A O 1
ATOM 1425 N N . VAL A 1 193 ? 5.128 -9.370 11.320 1.00 69.75 193 VAL A N 1
ATOM 1426 C CA . VAL A 1 193 ? 5.287 -8.015 10.778 1.00 69.75 193 VAL A CA 1
ATOM 1427 C C . VAL A 1 193 ? 6.006 -8.105 9.432 1.00 69.75 193 VAL A C 1
ATOM 1429 O O . VAL A 1 193 ? 7.025 -8.785 9.325 1.00 69.75 193 VAL A O 1
ATOM 1432 N N . CYS A 1 194 ? 5.515 -7.390 8.423 1.00 70.88 194 CYS A N 1
ATOM 1433 C CA . CYS A 1 194 ? 6.257 -7.181 7.181 1.00 70.88 194 CYS A CA 1
ATOM 1434 C C . CYS A 1 194 ? 7.184 -5.967 7.275 1.00 70.88 194 CYS A C 1
ATOM 1436 O O . CYS A 1 194 ? 6.957 -5.063 8.079 1.00 70.88 194 CYS A O 1
ATOM 1438 N N . ASP A 1 195 ? 8.193 -5.918 6.406 1.00 72.62 195 ASP A N 1
ATOM 1439 C CA . ASP A 1 195 ? 9.064 -4.751 6.253 1.00 72.62 195 ASP A CA 1
ATOM 1440 C C . ASP A 1 195 ? 8.238 -3.464 6.032 1.00 72.62 195 ASP A C 1
ATOM 1442 O O . ASP A 1 195 ? 7.260 -3.470 5.281 1.00 72.62 195 ASP A O 1
ATOM 1446 N N . GLU A 1 196 ? 8.613 -2.342 6.657 1.00 66.94 196 GLU A N 1
ATOM 1447 C CA . GLU A 1 196 ? 7.923 -1.058 6.451 1.00 66.94 196 GLU A CA 1
ATOM 1448 C C . GLU A 1 196 ? 7.938 -0.623 4.973 1.00 66.94 196 GLU A C 1
ATOM 1450 O O . GLU A 1 196 ? 7.017 0.056 4.507 1.00 66.94 196 GLU A O 1
ATOM 1455 N N . GLN A 1 197 ? 8.950 -1.050 4.212 1.00 70.12 197 GLN A N 1
ATOM 1456 C CA . GLN A 1 197 ? 9.087 -0.774 2.782 1.00 70.12 197 GLN A CA 1
ATOM 1457 C C . GLN A 1 197 ? 8.015 -1.468 1.930 1.00 70.12 197 GLN A C 1
ATOM 1459 O O . GLN A 1 197 ? 7.715 -1.007 0.828 1.00 70.12 197 GLN A O 1
ATOM 1464 N N . CYS A 1 198 ? 7.360 -2.503 2.463 1.00 71.56 198 CYS A N 1
ATOM 1465 C CA . CYS A 1 198 ? 6.268 -3.229 1.818 1.00 71.56 198 CYS A CA 1
ATOM 1466 C C . CYS A 1 198 ? 5.152 -2.281 1.358 1.00 71.56 198 CYS A C 1
ATOM 1468 O O . CYS A 1 198 ? 4.863 -2.170 0.165 1.00 71.56 198 CYS A O 1
ATOM 1470 N N . SER A 1 199 ? 4.596 -1.507 2.294 1.00 65.06 199 SER A N 1
ATOM 1471 C CA . SER A 1 199 ? 3.532 -0.542 2.006 1.00 65.06 199 SER A CA 1
ATOM 1472 C C . SER A 1 199 ? 4.040 0.647 1.187 1.00 65.06 199 SER A C 1
ATOM 1474 O O . SER A 1 199 ? 3.295 1.204 0.381 1.00 65.06 199 SER A O 1
ATOM 1476 N N . LEU A 1 200 ? 5.312 1.036 1.350 1.00 63.88 200 LEU A N 1
ATOM 1477 C CA . LEU A 1 200 ? 5.917 2.133 0.581 1.00 63.88 200 LEU A CA 1
ATOM 1478 C C . LEU A 1 200 ? 6.027 1.802 -0.914 1.00 63.88 200 LEU A C 1
ATOM 1480 O O . LEU A 1 200 ? 5.825 2.684 -1.749 1.00 63.88 200 LEU A O 1
ATOM 1484 N N . HIS A 1 201 ? 6.280 0.538 -1.254 1.00 69.75 201 HIS A N 1
ATOM 1485 C CA . HIS A 1 201 ? 6.283 0.035 -2.634 1.00 69.75 201 HIS A CA 1
ATOM 1486 C C . HIS A 1 201 ? 4.910 -0.500 -3.083 1.00 69.75 201 HIS A C 1
ATOM 1488 O O . HIS A 1 201 ? 4.767 -1.096 -4.156 1.00 69.75 201 HIS A O 1
ATOM 1494 N N . GLY A 1 202 ? 3.876 -0.218 -2.282 1.00 67.50 202 GLY A N 1
ATOM 1495 C CA . GLY A 1 202 ? 2.473 -0.520 -2.543 1.00 67.50 202 GLY A CA 1
ATOM 1496 C C . GLY A 1 202 ? 2.128 -2.001 -2.509 1.00 67.50 202 GLY A C 1
ATOM 1497 O O . GLY A 1 202 ? 1.207 -2.404 -3.212 1.00 67.50 202 GLY A O 1
ATOM 1498 N N . GLY A 1 203 ? 2.887 -2.805 -1.768 1.00 69.81 203 GLY A N 1
ATOM 1499 C CA . GLY A 1 203 ? 2.525 -4.178 -1.439 1.00 69.81 203 GLY A CA 1
ATOM 1500 C C . GLY A 1 203 ? 1.543 -4.253 -0.272 1.00 69.81 203 GLY A C 1
ATOM 1501 O O . GLY A 1 203 ? 1.374 -3.301 0.496 1.00 69.81 203 GLY A O 1
ATOM 1502 N N . VAL A 1 204 ? 0.905 -5.409 -0.138 1.00 68.25 204 VAL A N 1
ATOM 1503 C CA . VAL A 1 204 ? 0.038 -5.783 0.975 1.00 68.25 204 VAL A CA 1
ATOM 1504 C C . VAL A 1 204 ? 0.775 -6.810 1.825 1.00 68.25 204 VAL A C 1
ATOM 1506 O O . VAL A 1 204 ? 1.303 -7.797 1.321 1.00 68.25 204 VAL A O 1
ATOM 1509 N N . CYS A 1 205 ? 0.823 -6.563 3.132 1.00 66.88 205 CYS A N 1
ATOM 1510 C CA . CYS A 1 205 ? 1.378 -7.516 4.081 1.00 66.88 205 CYS A CA 1
ATOM 1511 C C . CYS A 1 205 ? 0.346 -8.598 4.408 1.00 66.88 205 CYS A C 1
ATOM 1513 O O . CYS A 1 205 ? -0.702 -8.277 4.976 1.00 66.88 205 CYS A O 1
ATOM 1515 N N . ASP A 1 206 ? 0.673 -9.853 4.115 1.00 67.56 206 ASP A N 1
ATOM 1516 C CA . ASP A 1 206 ? -0.026 -11.026 4.629 1.00 67.56 206 ASP A CA 1
ATOM 1517 C C . ASP A 1 206 ? 0.920 -11.841 5.516 1.00 67.56 206 ASP A C 1
ATOM 1519 O O . ASP A 1 206 ? 1.821 -12.531 5.046 1.00 67.56 206 ASP A O 1
ATOM 1523 N N . ASN A 1 207 ? 0.745 -11.713 6.832 1.00 65.69 207 ASN A N 1
ATOM 1524 C CA . ASN A 1 207 ? 1.468 -12.486 7.843 1.00 65.69 207 ASN A CA 1
ATOM 1525 C C . ASN A 1 207 ? 2.998 -12.581 7.621 1.00 65.69 207 ASN A C 1
ATOM 1527 O O . ASN A 1 207 ? 3.575 -13.669 7.577 1.00 65.69 207 ASN A O 1
ATOM 1531 N N . GLY A 1 208 ? 3.664 -11.433 7.477 1.00 67.62 208 GLY A N 1
ATOM 1532 C CA . GLY A 1 208 ? 5.114 -11.345 7.265 1.00 67.62 208 GL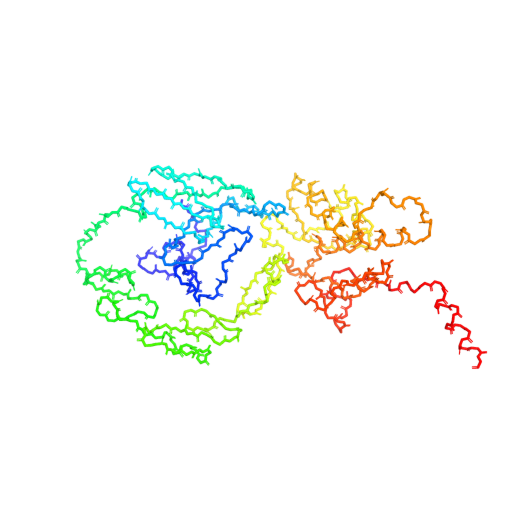Y A CA 1
ATOM 1533 C C . GLY A 1 208 ? 5.560 -11.548 5.815 1.00 67.62 208 GLY A C 1
ATOM 1534 O O . GLY A 1 208 ? 6.735 -11.347 5.509 1.00 67.62 208 GLY A O 1
ATOM 1535 N N . VAL A 1 209 ? 4.642 -11.897 4.911 1.00 73.06 209 VAL A N 1
ATOM 1536 C CA . VAL A 1 209 ? 4.890 -11.997 3.473 1.00 73.06 209 VAL A CA 1
ATOM 1537 C C . VAL A 1 209 ? 4.373 -10.738 2.784 1.00 73.06 209 VAL A C 1
ATOM 1539 O O . VAL A 1 209 ? 3.226 -10.338 2.957 1.00 73.06 209 VAL A O 1
ATOM 1542 N N . CYS A 1 210 ? 5.235 -10.097 1.997 1.00 73.06 210 CYS A N 1
ATOM 1543 C CA . CYS A 1 210 ? 4.846 -8.969 1.159 1.00 73.06 210 CYS A CA 1
ATOM 1544 C C . CYS A 1 210 ? 4.361 -9.453 -0.198 1.00 73.06 210 CYS A C 1
ATOM 1546 O O . CYS A 1 210 ? 5.161 -9.902 -1.021 1.00 73.06 210 CYS A O 1
ATOM 1548 N N . GLU A 1 211 ? 3.065 -9.312 -0.433 1.00 77.31 211 GLU A N 1
ATOM 1549 C CA . GLU A 1 211 ? 2.452 -9.562 -1.727 1.00 77.31 211 GLU A CA 1
ATOM 1550 C C . GLU A 1 211 ? 2.331 -8.253 -2.502 1.00 77.31 211 GLU A C 1
ATOM 1552 O O . GLU A 1 211 ? 2.005 -7.204 -1.950 1.00 77.31 211 GLU A O 1
ATOM 1557 N N . PHE A 1 212 ? 2.601 -8.298 -3.801 1.00 78.19 212 PHE A N 1
ATOM 1558 C CA . PHE A 1 212 ? 2.500 -7.133 -4.668 1.00 78.19 212 PHE A CA 1
ATOM 1559 C C . PHE A 1 212 ? 1.613 -7.508 -5.838 1.00 78.19 212 PHE A C 1
ATOM 1561 O O . PHE A 1 212 ? 2.048 -8.253 -6.705 1.00 78.19 212 PHE A O 1
ATOM 1568 N N . ARG A 1 213 ? 0.392 -6.981 -5.901 1.00 83.56 213 ARG A N 1
ATOM 1569 C CA . ARG A 1 213 ? -0.548 -7.282 -6.988 1.00 83.56 213 ARG A CA 1
ATOM 1570 C C . ARG A 1 213 ? -0.840 -6.034 -7.805 1.00 83.56 213 ARG A C 1
ATOM 1572 O O . ARG A 1 213 ? -0.721 -4.912 -7.308 1.00 83.56 213 ARG A O 1
ATOM 1579 N N . CYS A 1 214 ? -1.214 -6.189 -9.072 1.00 82.81 214 CYS A N 1
ATOM 1580 C CA . CYS A 1 214 ? -1.756 -5.090 -9.859 1.00 82.81 214 CYS A CA 1
ATOM 1581 C C . CYS A 1 214 ? -3.045 -4.597 -9.192 1.00 82.81 214 CYS A C 1
ATOM 1583 O O . CYS A 1 214 ? -3.239 -3.391 -9.072 1.00 82.81 214 CYS A O 1
ATOM 1585 N N . SER A 1 215 ? -3.907 -5.521 -8.747 1.00 78.31 215 SER A N 1
ATOM 1586 C CA . SER A 1 215 ? -5.215 -5.222 -8.158 1.00 78.31 215 SER A CA 1
ATOM 1587 C C . SER A 1 215 ? -5.169 -4.363 -6.896 1.00 78.31 215 SER A C 1
ATOM 1589 O O . SER A 1 215 ? -6.171 -3.721 -6.573 1.00 78.31 215 SER A O 1
ATOM 1591 N N . ASP A 1 216 ? -4.031 -4.332 -6.199 1.00 73.00 216 ASP A N 1
ATOM 1592 C CA . ASP A 1 216 ? -3.843 -3.508 -5.000 1.00 73.00 216 ASP A CA 1
ATOM 1593 C C . ASP A 1 216 ? -3.958 -2.017 -5.338 1.00 73.00 216 ASP A C 1
ATOM 1595 O O . ASP A 1 216 ? -4.542 -1.227 -4.589 1.00 73.00 216 ASP A O 1
ATOM 1599 N N . TYR A 1 217 ? -3.504 -1.634 -6.535 1.00 67.69 217 TYR A N 1
ATOM 1600 C CA . TYR A 1 217 ? -3.852 -0.354 -7.126 1.00 67.69 217 TYR A CA 1
ATOM 1601 C C . TYR A 1 217 ? -5.176 -0.507 -7.855 1.00 67.69 217 TYR A C 1
ATOM 1603 O O . TYR A 1 217 ? -5.258 -0.905 -9.011 1.00 67.69 217 TYR A O 1
ATOM 1611 N N . ALA A 1 218 ? -6.262 -0.169 -7.185 1.00 64.50 218 ALA A N 1
ATOM 1612 C CA . ALA A 1 218 ? -7.570 -0.212 -7.815 1.00 64.50 218 ALA A CA 1
ATOM 1613 C C . ALA A 1 218 ? -7.614 0.504 -9.200 1.00 64.50 218 ALA A C 1
ATOM 1615 O O . ALA A 1 218 ? -7.076 1.592 -9.424 1.00 64.50 218 ALA A O 1
ATOM 1616 N N . GLY A 1 219 ? -8.229 -0.163 -10.173 1.00 71.88 219 GLY A N 1
ATOM 1617 C CA . GLY A 1 219 ? -8.247 0.256 -11.575 1.00 71.88 219 GLY A CA 1
ATOM 1618 C C . GLY A 1 219 ? -7.030 -0.208 -12.382 1.00 71.88 219 GLY A C 1
ATOM 1619 O O . GLY A 1 219 ? -7.084 -0.148 -13.612 1.00 71.88 219 GLY A O 1
ATOM 1620 N N . TYR A 1 220 ? -5.975 -0.717 -11.741 1.00 83.75 220 TYR A N 1
ATOM 1621 C CA . TYR A 1 220 ? -4.849 -1.358 -12.410 1.00 83.75 220 TYR A CA 1
ATOM 1622 C C . TYR A 1 220 ? -5.152 -2.824 -12.678 1.00 83.75 220 TYR A C 1
ATOM 1624 O O . TYR A 1 220 ? -5.882 -3.497 -11.956 1.00 83.75 220 TYR A O 1
ATOM 1632 N N . THR A 1 221 ? -4.594 -3.307 -13.778 1.00 87.00 221 THR A N 1
ATOM 1633 C CA . THR A 1 221 ? -4.675 -4.701 -14.217 1.00 87.00 221 THR A CA 1
ATOM 1634 C C . THR A 1 221 ? -3.428 -5.017 -15.035 1.00 87.00 221 THR A C 1
ATOM 1636 O O . THR A 1 221 ? -2.706 -4.110 -15.456 1.00 87.00 221 THR A O 1
ATOM 1639 N N . CYS A 1 222 ? -3.204 -6.294 -15.312 1.00 92.00 222 CYS A N 1
ATOM 1640 C CA . CYS A 1 222 ? -2.138 -6.745 -16.192 1.00 92.00 222 CYS A CA 1
ATOM 1641 C C . CYS A 1 222 ? -2.462 -6.407 -17.666 1.00 92.00 222 CYS A C 1
ATOM 1643 O O . CYS A 1 222 ? -3.260 -7.080 -18.325 1.00 92.00 222 CYS A O 1
ATOM 1645 N N . GLN A 1 223 ? -1.889 -5.313 -18.180 1.00 92.75 223 GLN A N 1
ATOM 1646 C CA . GLN A 1 223 ? -2.123 -4.783 -19.530 1.00 92.75 223 GLN A CA 1
ATOM 1647 C C . GLN A 1 223 ? -0.992 -5.161 -20.490 1.00 92.75 223 GLN A C 1
ATOM 1649 O O . GLN A 1 223 ? 0.180 -5.100 -20.137 1.00 92.75 223 GLN A O 1
ATOM 1654 N N . ASN A 1 224 ? -1.334 -5.496 -21.738 1.00 92.75 224 ASN A N 1
ATOM 1655 C CA . ASN A 1 224 ? -0.337 -5.793 -22.773 1.00 92.75 224 ASN A CA 1
ATOM 1656 C C . ASN A 1 224 ? 0.521 -4.561 -23.080 1.00 92.75 224 ASN A C 1
ATOM 1658 O O . ASN A 1 224 ? -0.031 -3.479 -23.302 1.00 92.75 224 ASN A O 1
ATOM 1662 N N . SER A 1 225 ? 1.834 -4.750 -23.226 1.00 92.44 225 SER A N 1
ATOM 1663 C CA . SER A 1 225 ? 2.782 -3.682 -23.579 1.00 92.44 225 SER A CA 1
ATOM 1664 C C . SER A 1 225 ? 2.338 -2.877 -24.801 1.00 92.44 225 SER A C 1
ATOM 1666 O O . SER A 1 225 ? 2.401 -1.649 -24.796 1.00 92.44 225 SER A O 1
ATOM 1668 N N . SER A 1 226 ? 1.776 -3.543 -25.815 1.00 92.00 226 SER A N 1
ATOM 1669 C CA . SER A 1 226 ? 1.271 -2.909 -27.041 1.00 92.00 226 SER A CA 1
ATOM 1670 C C . SER A 1 226 ? 0.190 -1.843 -26.820 1.00 92.00 226 SER A C 1
ATOM 1672 O O . SER A 1 226 ? 0.071 -0.933 -27.637 1.00 92.00 226 SER A O 1
ATOM 1674 N N . LYS A 1 227 ? -0.577 -1.915 -25.724 1.00 91.81 227 LYS A N 1
ATOM 1675 C CA . LYS A 1 227 ? -1.571 -0.892 -25.354 1.00 91.81 227 LYS A CA 1
ATOM 1676 C C . LYS A 1 227 ? -0.961 0.292 -24.607 1.00 91.81 227 LYS A C 1
ATOM 1678 O O . LYS A 1 227 ? -1.568 1.355 -24.563 1.00 91.81 227 LYS A O 1
ATOM 1683 N N . LEU A 1 228 ? 0.208 0.097 -24.003 1.00 93.88 228 LEU A N 1
ATOM 1684 C CA . LEU A 1 228 ? 0.874 1.085 -23.158 1.00 93.88 228 LEU A CA 1
ATOM 1685 C C . LEU A 1 228 ? 1.848 1.956 -23.959 1.00 93.88 228 LEU A C 1
ATOM 1687 O O . LEU A 1 228 ? 1.991 3.138 -23.661 1.00 93.88 228 LEU A O 1
ATOM 1691 N N . VAL A 1 229 ? 2.472 1.398 -25.005 1.00 93.06 229 VAL A N 1
ATOM 1692 C CA . VAL A 1 229 ? 3.500 2.060 -25.838 1.00 93.06 229 VAL A CA 1
ATOM 1693 C C . VAL A 1 229 ? 3.076 3.441 -26.344 1.00 93.06 229 VAL A C 1
ATOM 1695 O O . VAL A 1 229 ? 3.896 4.353 -26.408 1.00 93.06 229 VAL A O 1
ATOM 1698 N N . THR A 1 230 ? 1.806 3.617 -26.712 1.00 90.00 230 THR A N 1
ATOM 1699 C CA . THR A 1 230 ? 1.302 4.894 -27.243 1.00 90.00 230 THR A CA 1
ATOM 1700 C C . THR A 1 230 ? 1.050 5.946 -26.169 1.00 90.00 230 THR A C 1
ATOM 1702 O O . THR A 1 230 ? 0.982 7.127 -26.491 1.00 90.00 230 THR A O 1
ATOM 1705 N N . SER A 1 231 ? 0.876 5.523 -24.917 1.00 91.50 231 SER A N 1
ATOM 1706 C CA . SER A 1 231 ? 0.549 6.399 -23.788 1.00 91.50 231 SER A CA 1
ATOM 1707 C C . SER A 1 231 ? 1.759 6.722 -22.915 1.00 91.50 231 SER A C 1
ATOM 1709 O O . SER A 1 231 ? 1.733 7.735 -22.229 1.00 91.50 231 SER A O 1
ATOM 1711 N N . LEU A 1 232 ? 2.802 5.885 -22.940 1.00 93.06 232 LEU A N 1
ATOM 1712 C CA . LEU A 1 232 ? 3.996 6.018 -22.100 1.00 93.06 232 LEU A CA 1
ATOM 1713 C C . LEU A 1 232 ? 5.239 6.230 -22.977 1.00 93.06 232 LEU A C 1
ATOM 1715 O O . LEU A 1 232 ? 5.981 5.288 -23.271 1.00 93.06 232 LEU A O 1
ATOM 1719 N N . LEU A 1 233 ? 5.451 7.465 -23.437 1.00 91.62 233 LEU A N 1
ATOM 1720 C CA . LEU A 1 233 ? 6.522 7.829 -24.366 1.00 91.62 233 LEU A CA 1
ATOM 1721 C C . LEU A 1 233 ? 7.922 7.658 -23.762 1.00 91.62 233 LEU A C 1
ATOM 1723 O O . LEU A 1 233 ? 8.827 7.182 -24.449 1.00 91.62 233 LEU A O 1
ATOM 1727 N N . VAL A 1 234 ? 8.108 7.989 -22.484 1.00 91.56 234 VAL A N 1
ATOM 1728 C CA . VAL A 1 234 ? 9.366 7.787 -21.745 1.00 91.56 234 VAL A CA 1
ATOM 1729 C C . VAL A 1 234 ? 9.686 6.297 -21.641 1.00 91.56 234 VAL A C 1
ATOM 1731 O O . VAL A 1 234 ? 10.840 5.892 -21.792 1.00 91.56 234 VAL A O 1
ATOM 1734 N N . CYS A 1 235 ? 8.656 5.469 -21.461 1.00 93.62 235 CYS A N 1
ATOM 1735 C CA . CYS A 1 235 ? 8.790 4.018 -21.354 1.00 93.62 235 CYS A CA 1
ATOM 1736 C C . CYS A 1 235 ? 8.723 3.279 -22.686 1.00 93.62 235 CYS A C 1
ATOM 1738 O O . CYS A 1 235 ? 8.849 2.054 -22.706 1.00 93.62 235 CYS A O 1
ATOM 1740 N N . LYS A 1 236 ? 8.593 3.993 -23.807 1.00 92.88 236 LYS A N 1
ATOM 1741 C CA . LYS A 1 236 ? 8.441 3.403 -25.138 1.00 92.88 236 LYS A CA 1
ATOM 1742 C C . LYS A 1 236 ? 9.523 2.367 -25.447 1.00 92.88 236 LYS A C 1
ATOM 1744 O O . LYS A 1 236 ? 9.204 1.232 -25.780 1.00 92.88 236 LYS A O 1
ATOM 1749 N N . ASN A 1 237 ? 10.792 2.716 -25.235 1.00 89.31 237 ASN A N 1
ATOM 1750 C CA . ASN A 1 237 ? 11.924 1.819 -25.496 1.00 89.31 237 ASN A CA 1
ATOM 1751 C C . ASN A 1 237 ? 11.918 0.560 -24.612 1.00 89.31 237 ASN A C 1
ATOM 1753 O O . ASN A 1 237 ? 12.437 -0.478 -25.018 1.00 89.31 237 ASN A O 1
ATOM 1757 N N . VAL A 1 238 ? 11.386 0.658 -23.389 1.00 90.25 238 VAL A N 1
ATOM 1758 C CA . VAL A 1 238 ? 11.249 -0.478 -22.468 1.00 90.25 238 VAL A CA 1
ATOM 1759 C C . VAL A 1 238 ? 10.138 -1.406 -22.952 1.00 90.25 238 VAL A C 1
ATOM 1761 O O . VAL A 1 238 ? 10.349 -2.610 -23.057 1.00 90.25 238 VAL A O 1
ATOM 1764 N N . LEU A 1 239 ? 8.988 -0.834 -23.301 1.00 91.81 239 LEU A N 1
ATOM 1765 C CA . LEU A 1 239 ? 7.796 -1.570 -23.711 1.00 91.81 239 LEU A CA 1
ATOM 1766 C C . LEU A 1 239 ? 7.948 -2.222 -25.094 1.00 91.81 239 LEU A C 1
ATOM 1768 O O . LEU A 1 239 ? 7.500 -3.346 -25.297 1.00 91.81 239 LEU A O 1
ATOM 1772 N N . GLU A 1 240 ? 8.626 -1.562 -26.037 1.00 91.56 240 GLU A N 1
ATOM 1773 C CA . GLU A 1 240 ? 8.878 -2.105 -27.381 1.00 91.56 240 GLU A CA 1
ATOM 1774 C C . GLU A 1 240 ? 9.825 -3.313 -27.373 1.00 91.56 240 GLU A C 1
ATOM 1776 O O . GLU A 1 240 ? 9.743 -4.175 -28.249 1.00 91.56 240 GLU A O 1
ATOM 1781 N N . ARG A 1 241 ? 10.711 -3.415 -26.375 1.00 86.62 241 ARG A N 1
ATOM 1782 C CA . ARG A 1 241 ? 11.579 -4.591 -26.198 1.00 86.62 241 ARG A CA 1
ATOM 1783 C C . ARG A 1 241 ? 10.829 -5.807 -25.667 1.00 86.62 241 ARG A C 1
ATOM 1785 O O . ARG A 1 241 ? 11.337 -6.916 -25.790 1.00 86.62 241 ARG A O 1
ATOM 1792 N N . ASP A 1 242 ? 9.640 -5.600 -25.109 1.00 83.69 242 ASP A N 1
ATOM 1793 C CA . ASP A 1 242 ? 8.811 -6.638 -24.509 1.00 83.69 242 ASP A CA 1
ATOM 1794 C C . ASP A 1 242 ? 7.351 -6.536 -24.975 1.00 83.69 242 ASP A C 1
ATOM 1796 O O . ASP A 1 242 ? 6.410 -6.490 -24.186 1.00 83.69 242 ASP A O 1
ATOM 1800 N N . MET A 1 243 ? 7.148 -6.486 -26.295 1.00 85.19 243 MET A N 1
ATOM 1801 C CA . MET A 1 243 ? 5.822 -6.289 -26.901 1.00 85.19 243 MET A CA 1
ATOM 1802 C C . MET A 1 243 ? 4.811 -7.401 -26.594 1.00 85.19 243 MET A C 1
ATOM 1804 O O . MET A 1 243 ? 3.604 -7.160 -26.661 1.00 85.19 243 MET A O 1
ATOM 1808 N N . LEU A 1 244 ? 5.296 -8.610 -26.295 1.00 85.94 244 LEU A N 1
ATOM 1809 C CA . LEU A 1 244 ? 4.470 -9.757 -25.906 1.00 85.94 244 LEU A CA 1
ATOM 1810 C C . LEU A 1 244 ? 4.222 -9.818 -24.393 1.00 85.94 244 LEU A C 1
ATOM 1812 O O . LEU A 1 244 ? 3.363 -10.579 -23.950 1.00 85.94 244 LEU A O 1
ATOM 1816 N N . GLY A 1 245 ? 4.965 -9.026 -23.620 1.00 88.12 245 GLY A N 1
ATOM 1817 C CA . GLY A 1 245 ? 4.819 -8.926 -22.183 1.00 88.12 245 GLY A CA 1
ATOM 1818 C C . GLY A 1 245 ? 3.567 -8.172 -21.757 1.00 88.12 245 GLY A C 1
ATOM 1819 O O . GLY A 1 245 ? 2.817 -7.586 -22.553 1.00 88.12 245 GLY A O 1
ATOM 1820 N N . LYS A 1 246 ? 3.347 -8.202 -20.447 1.00 92.12 246 LYS A N 1
ATOM 1821 C CA . LYS A 1 246 ? 2.272 -7.483 -19.783 1.00 92.12 246 LYS A CA 1
ATOM 1822 C C . LYS A 1 246 ? 2.814 -6.777 -18.552 1.00 92.12 246 LYS A C 1
ATOM 1824 O O . LYS A 1 246 ? 3.706 -7.291 -17.882 1.00 92.12 246 LYS A O 1
ATOM 1829 N N . HIS A 1 247 ? 2.246 -5.617 -18.258 1.00 92.94 247 HIS A N 1
ATOM 1830 C CA . HIS A 1 247 ? 2.641 -4.766 -17.146 1.00 92.94 247 HIS A CA 1
ATOM 1831 C C . HIS A 1 247 ? 1.418 -4.299 -16.368 1.00 92.94 247 HIS A C 1
ATOM 1833 O O . HIS A 1 247 ? 0.348 -4.082 -16.947 1.00 92.94 247 HIS A O 1
ATOM 1839 N N . CYS A 1 248 ? 1.581 -4.098 -15.065 1.00 91.69 248 CYS A N 1
ATOM 1840 C CA . CYS A 1 248 ? 0.547 -3.470 -14.261 1.00 91.69 248 CYS A CA 1
ATOM 1841 C C . CYS A 1 248 ? 0.382 -2.009 -14.674 1.00 91.69 248 CYS A C 1
ATOM 1843 O O . CYS A 1 248 ? 1.297 -1.198 -14.540 1.00 91.69 248 CYS A O 1
ATOM 1845 N N . ALA A 1 249 ? -0.807 -1.675 -15.163 1.00 91.12 249 ALA A N 1
ATOM 1846 C CA . ALA A 1 249 ? -1.165 -0.321 -15.552 1.00 91.12 249 ALA A CA 1
ATOM 1847 C C . ALA A 1 249 ? -2.680 -0.098 -15.405 1.00 91.12 249 ALA A C 1
ATOM 1849 O O . ALA A 1 249 ? -3.449 -1.071 -15.413 1.00 91.12 249 ALA A O 1
ATOM 1850 N N . PRO A 1 250 ? -3.139 1.165 -15.309 1.00 88.44 250 PRO A N 1
ATOM 1851 C CA . PRO A 1 250 ? -4.558 1.486 -15.291 1.00 88.44 250 PRO A CA 1
ATOM 1852 C C . PRO A 1 250 ? -5.276 0.930 -16.525 1.00 88.44 250 PRO A C 1
ATOM 1854 O O . PRO A 1 250 ? -4.823 1.092 -17.658 1.00 88.44 250 PRO A O 1
ATOM 1857 N N . ARG A 1 251 ? -6.433 0.302 -16.310 1.00 86.50 251 ARG A N 1
ATOM 1858 C CA . ARG A 1 251 ? -7.325 -0.151 -17.386 1.00 86.50 251 ARG A CA 1
ATOM 1859 C C . ARG A 1 251 ? -8.054 1.017 -18.051 1.00 86.50 251 ARG A C 1
ATOM 1861 O O . ARG A 1 251 ? -8.407 0.928 -19.226 1.00 86.50 251 ARG A O 1
ATOM 1868 N N . GLU A 1 252 ? -8.336 2.074 -17.291 1.00 87.06 252 GLU A N 1
ATOM 1869 C CA . GLU A 1 252 ? -9.074 3.235 -17.781 1.00 87.06 252 GLU A CA 1
ATOM 1870 C C . GLU A 1 252 ? -8.159 4.155 -18.611 1.00 87.06 252 GLU A C 1
ATOM 1872 O O . GLU A 1 252 ? -7.139 4.616 -18.092 1.00 87.06 252 GLU A O 1
ATOM 1877 N N . PRO A 1 253 ? -8.503 4.470 -19.876 1.00 84.88 253 PRO A N 1
ATOM 1878 C CA . PRO A 1 253 ? -7.639 5.272 -20.745 1.00 84.88 253 PRO A CA 1
ATOM 1879 C C . PRO A 1 253 ? -7.334 6.680 -20.215 1.00 84.88 253 PRO A C 1
ATOM 1881 O O . PRO A 1 253 ? -6.226 7.174 -20.404 1.00 84.88 253 PRO A O 1
ATOM 1884 N N . SER A 1 254 ? -8.299 7.316 -19.546 1.00 81.75 254 SER A N 1
ATOM 1885 C CA . SER A 1 254 ? -8.170 8.656 -18.949 1.00 81.75 254 SER A CA 1
ATOM 1886 C C . SER A 1 254 ? -7.093 8.704 -17.856 1.00 81.75 254 SER A C 1
ATOM 1888 O O . SER A 1 254 ? -6.345 9.675 -17.765 1.00 81.75 254 SER A O 1
ATOM 1890 N N . ILE A 1 255 ? -6.993 7.638 -17.057 1.00 79.25 255 ILE A N 1
ATOM 1891 C CA . ILE A 1 255 ? -6.005 7.474 -15.986 1.00 79.25 255 ILE A CA 1
ATOM 1892 C C . ILE A 1 255 ? -4.666 7.031 -16.581 1.00 79.25 255 ILE A C 1
ATOM 1894 O O . ILE A 1 255 ? -3.618 7.546 -16.202 1.00 79.25 255 ILE A O 1
ATOM 1898 N N . LEU A 1 256 ? -4.688 6.122 -17.562 1.00 85.94 256 LEU A N 1
ATOM 1899 C CA . LEU A 1 256 ? -3.479 5.663 -18.248 1.00 85.94 256 LEU A CA 1
ATOM 1900 C C . LEU A 1 256 ? -2.712 6.822 -18.905 1.00 85.94 256 LEU A C 1
ATOM 1902 O O . LEU A 1 256 ? -1.488 6.853 -18.836 1.00 85.94 256 LEU A O 1
ATOM 1906 N N . GLN A 1 257 ? -3.415 7.794 -19.494 1.00 84.44 257 GLN A N 1
ATOM 1907 C CA . GLN A 1 257 ? -2.798 8.992 -20.079 1.00 84.44 257 GLN A CA 1
ATOM 1908 C C . GLN A 1 257 ? -2.055 9.860 -19.052 1.00 84.44 257 GLN A C 1
ATOM 1910 O O . GLN A 1 257 ? -1.131 10.575 -19.422 1.00 84.44 257 GLN A O 1
ATOM 1915 N N . GLN A 1 258 ? -2.428 9.785 -17.773 1.00 84.69 258 GLN A N 1
ATOM 1916 C CA . GLN A 1 258 ? -1.793 10.543 -16.691 1.00 84.69 258 GLN A CA 1
ATOM 1917 C C . GLN A 1 258 ? -0.634 9.780 -16.037 1.00 84.69 258 GLN A C 1
ATOM 1919 O O . GLN A 1 258 ? 0.176 10.381 -15.335 1.00 84.69 258 GLN A O 1
ATOM 1924 N N . LEU A 1 259 ? -0.530 8.463 -16.256 1.00 85.06 259 LEU A N 1
ATOM 1925 C CA . LEU A 1 259 ? 0.439 7.596 -15.576 1.00 85.06 259 LEU A CA 1
ATOM 1926 C C . LEU A 1 259 ? 1.889 8.058 -15.781 1.00 85.06 259 LEU A C 1
ATOM 1928 O O . LEU A 1 259 ? 2.688 8.036 -14.842 1.00 85.06 259 LEU A O 1
ATOM 1932 N N . GLU A 1 260 ? 2.233 8.490 -16.994 1.00 88.56 260 GLU A N 1
ATOM 1933 C CA . GLU A 1 260 ? 3.581 8.974 -17.291 1.00 88.56 260 GLU A CA 1
ATOM 1934 C C . GLU A 1 260 ? 3.923 10.229 -16.480 1.00 88.56 260 GLU A C 1
ATOM 1936 O O . GLU A 1 260 ? 4.966 10.285 -15.833 1.00 88.56 260 GLU A O 1
ATOM 1941 N N . GLU A 1 261 ? 3.027 11.212 -16.451 1.00 82.75 261 GLU A N 1
ATOM 1942 C CA . GLU A 1 261 ? 3.250 12.481 -15.758 1.00 82.75 261 GLU A CA 1
ATOM 1943 C C . GLU A 1 261 ? 3.209 12.337 -14.232 1.00 82.75 261 GLU A C 1
ATOM 1945 O O . GLU A 1 261 ? 4.012 12.950 -13.532 1.00 82.75 261 GLU A O 1
ATOM 1950 N N . VAL A 1 262 ? 2.292 11.522 -13.708 1.00 81.56 262 VAL A N 1
ATOM 1951 C CA . VAL A 1 262 ? 2.010 11.442 -12.266 1.00 81.56 262 VAL A CA 1
ATOM 1952 C C . VAL A 1 262 ? 2.870 10.394 -11.558 1.00 81.56 262 VAL A C 1
ATOM 1954 O O . VAL A 1 262 ? 3.103 10.510 -10.357 1.00 81.56 262 VAL A O 1
ATOM 1957 N N . VAL A 1 263 ? 3.373 9.382 -12.274 1.00 82.75 263 VAL A N 1
ATOM 1958 C CA . VAL A 1 263 ? 4.115 8.265 -11.662 1.00 82.75 263 VAL A CA 1
ATOM 1959 C C . VAL A 1 263 ? 5.506 8.099 -12.266 1.00 82.75 263 VAL A C 1
ATOM 1961 O O . VAL A 1 263 ? 6.495 8.103 -11.532 1.00 82.75 263 VAL A O 1
ATOM 1964 N N . VAL A 1 264 ? 5.624 7.976 -13.593 1.00 87.31 264 VAL A N 1
ATOM 1965 C CA . VAL A 1 264 ? 6.923 7.719 -14.251 1.00 87.31 264 VAL A CA 1
ATOM 1966 C C . VAL A 1 264 ? 7.864 8.914 -14.107 1.00 87.31 264 VAL A C 1
ATOM 1968 O O . VAL A 1 264 ? 9.001 8.757 -13.664 1.00 87.31 264 VAL A O 1
ATOM 1971 N N . MET A 1 265 ? 7.400 10.120 -14.433 1.00 85.19 265 MET A N 1
ATOM 1972 C CA . MET A 1 265 ? 8.225 11.326 -14.417 1.00 85.19 265 MET A CA 1
ATOM 1973 C C . MET A 1 265 ? 8.709 11.717 -13.013 1.00 85.19 265 MET A C 1
ATOM 1975 O O . MET A 1 265 ? 9.889 12.043 -12.878 1.00 85.19 265 MET A O 1
ATOM 1979 N N . PRO A 1 266 ? 7.898 11.646 -11.940 1.00 83.44 266 PRO A N 1
ATOM 1980 C CA . PRO A 1 266 ? 8.385 11.864 -10.581 1.00 83.44 266 PRO A CA 1
ATOM 1981 C C . PRO A 1 266 ? 9.469 10.867 -10.172 1.00 83.44 266 PRO A C 1
ATOM 1983 O O . PRO A 1 266 ? 10.462 11.265 -9.566 1.00 83.44 266 PRO A O 1
ATOM 1986 N N . ASN A 1 267 ? 9.326 9.594 -10.546 1.00 85.56 267 ASN A N 1
ATOM 1987 C CA . ASN A 1 267 ? 10.345 8.576 -10.299 1.00 85.56 267 ASN A CA 1
ATOM 1988 C C . ASN A 1 267 ? 11.630 8.843 -11.092 1.00 85.56 267 ASN A C 1
ATOM 1990 O O . ASN A 1 267 ? 12.717 8.831 -10.515 1.00 85.56 267 ASN A O 1
ATOM 1994 N N . TYR A 1 268 ? 11.518 9.196 -12.373 1.00 89.12 268 TYR A N 1
ATOM 1995 C CA . TYR A 1 268 ? 12.657 9.630 -13.184 1.00 89.12 268 TYR A CA 1
ATOM 1996 C C . TYR A 1 268 ? 13.360 10.852 -12.578 1.00 89.12 268 TYR A C 1
ATOM 1998 O O . TYR A 1 268 ? 14.577 10.848 -12.432 1.00 89.12 268 TYR A O 1
ATOM 2006 N N . ASN A 1 269 ? 12.615 11.872 -12.153 1.00 84.44 269 ASN A N 1
ATOM 2007 C CA . ASN A 1 269 ? 13.181 13.092 -11.577 1.00 84.44 269 ASN A CA 1
ATOM 2008 C C . ASN A 1 269 ? 13.895 12.845 -10.236 1.00 84.44 269 ASN A C 1
ATOM 2010 O O . ASN A 1 269 ? 14.856 13.549 -9.926 1.00 84.44 269 ASN A O 1
ATOM 2014 N N . ARG A 1 270 ? 13.448 11.856 -9.446 1.00 87.31 270 ARG A N 1
ATOM 2015 C CA . ARG A 1 270 ? 14.137 11.417 -8.217 1.00 87.31 270 ARG A CA 1
ATOM 2016 C C . ARG A 1 270 ? 15.453 10.705 -8.523 1.00 87.31 270 ARG A C 1
ATOM 2018 O O . ARG A 1 270 ? 16.436 10.947 -7.832 1.00 87.31 270 ARG A O 1
ATOM 2025 N N . LEU A 1 271 ? 15.469 9.859 -9.553 1.00 89.19 271 LEU A N 1
ATOM 2026 C CA . LEU A 1 271 ? 16.675 9.161 -10.007 1.00 89.19 271 LEU A CA 1
ATOM 2027 C C . LEU A 1 271 ? 17.654 10.126 -10.696 1.00 89.19 271 LEU A C 1
ATOM 2029 O O . LEU A 1 271 ? 18.863 10.040 -10.525 1.00 89.19 271 LEU A O 1
ATOM 2033 N N . PHE A 1 272 ? 17.152 11.112 -11.431 1.00 87.81 272 PHE A N 1
ATOM 2034 C CA . PHE A 1 272 ? 17.977 12.051 -12.184 1.00 87.81 272 PHE A CA 1
ATOM 2035 C C . PHE A 1 272 ? 17.681 13.517 -11.823 1.00 87.81 272 PHE A C 1
ATOM 2037 O O . PHE A 1 272 ? 17.172 14.292 -12.646 1.00 87.81 272 PHE A O 1
ATOM 2044 N N . PRO A 1 273 ? 18.013 13.945 -10.587 1.00 74.88 273 PRO A N 1
ATOM 2045 C CA . PRO A 1 273 ? 17.728 15.295 -10.122 1.00 74.88 273 PRO A CA 1
ATOM 2046 C C . PRO A 1 273 ? 18.525 16.334 -10.927 1.00 74.88 273 PRO A C 1
ATOM 2048 O O . PRO A 1 273 ? 19.758 16.343 -10.947 1.00 74.88 273 PRO A O 1
ATOM 2051 N N . GLY A 1 274 ? 17.808 17.248 -11.592 1.00 68.75 274 GLY A N 1
ATOM 2052 C CA . GLY A 1 274 ? 18.391 18.350 -12.372 1.00 68.75 274 GLY A CA 1
ATOM 2053 C C . GLY A 1 274 ? 18.487 18.125 -13.888 1.00 68.75 274 GLY A C 1
ATOM 2054 O O . GLY A 1 274 ? 19.206 18.881 -14.553 1.00 68.75 274 GLY A O 1
ATOM 2055 N N . GLY A 1 275 ? 17.766 17.136 -14.430 1.00 61.81 275 GLY A N 1
ATOM 2056 C CA . GLY A 1 275 ? 17.718 16.724 -15.844 1.00 61.81 275 GLY A CA 1
ATOM 2057 C C . GLY A 1 275 ? 17.197 17.753 -16.862 1.00 61.81 275 GLY A C 1
ATOM 2058 O O . GLY A 1 275 ? 16.240 17.485 -17.576 1.00 61.81 275 GLY A O 1
ATOM 2059 N N . ALA A 1 276 ? 17.849 18.919 -16.921 1.00 49.56 276 ALA A N 1
ATOM 2060 C CA . ALA A 1 276 ? 17.812 19.937 -17.983 1.00 49.56 276 ALA A CA 1
ATOM 2061 C C . ALA A 1 276 ? 18.897 21.031 -17.791 1.00 49.56 276 ALA A C 1
ATOM 2063 O O . ALA A 1 276 ? 19.239 21.734 -18.736 1.00 49.56 276 ALA A O 1
ATOM 2064 N N . ARG A 1 277 ? 19.470 21.200 -16.582 1.00 50.41 277 ARG A N 1
ATOM 2065 C CA . ARG A 1 277 ? 20.439 22.283 -16.275 1.00 50.41 277 ARG A CA 1
ATOM 2066 C C . ARG A 1 277 ? 21.919 21.906 -16.452 1.00 50.41 277 ARG A C 1
ATOM 2068 O O . ARG A 1 277 ? 22.773 22.784 -16.391 1.00 50.41 277 ARG A O 1
ATOM 2075 N N . LYS A 1 278 ? 22.254 20.634 -16.706 1.00 50.34 278 LYS A N 1
ATOM 2076 C CA . LYS A 1 278 ? 23.637 20.159 -16.946 1.00 50.34 278 LYS A CA 1
ATOM 2077 C C . LYS A 1 278 ? 23.988 20.066 -18.447 1.00 50.34 278 LYS A C 1
ATOM 2079 O O . LYS A 1 278 ? 24.574 19.083 -18.889 1.00 50.34 278 LYS A O 1
ATOM 2084 N N . LEU A 1 279 ? 23.651 21.087 -19.238 1.00 47.25 279 LEU A N 1
ATOM 2085 C CA . LEU A 1 279 ? 23.903 21.150 -20.694 1.00 47.25 279 LEU A CA 1
ATOM 2086 C C . LEU A 1 279 ? 25.394 21.273 -21.098 1.00 47.25 279 LEU A C 1
ATOM 2088 O O . LEU A 1 279 ? 25.695 21.247 -22.286 1.00 47.25 279 LEU A O 1
ATOM 2092 N N . PHE A 1 280 ? 26.335 21.365 -20.148 1.00 45.75 280 PHE A N 1
ATOM 2093 C CA . PHE A 1 280 ? 27.749 21.668 -20.432 1.00 45.75 280 PHE A CA 1
ATOM 2094 C C . PHE A 1 280 ? 28.758 20.512 -20.241 1.00 45.75 280 PHE A C 1
ATOM 2096 O O . PHE A 1 280 ? 29.953 20.766 -20.293 1.00 45.75 280 PHE A O 1
ATOM 2103 N N . ASN A 1 281 ? 28.335 19.246 -20.082 1.00 44.62 281 ASN A N 1
ATOM 2104 C CA . ASN A 1 281 ? 29.257 18.088 -20.052 1.00 44.62 281 ASN A CA 1
ATOM 2105 C C . ASN A 1 281 ? 28.787 16.965 -21.003 1.00 44.62 281 ASN A C 1
ATOM 2107 O O . ASN A 1 281 ? 27.824 16.257 -20.722 1.00 44.62 281 ASN A O 1
ATOM 2111 N N . ILE A 1 282 ? 29.472 16.814 -22.142 1.00 46.59 282 ILE A N 1
ATOM 2112 C CA . ILE A 1 282 ? 28.906 16.273 -23.398 1.00 46.59 282 ILE A CA 1
ATOM 2113 C C . ILE A 1 282 ? 28.970 14.733 -23.568 1.00 46.59 282 ILE A C 1
ATOM 2115 O O . ILE A 1 282 ? 28.369 14.223 -24.504 1.00 46.59 282 ILE A O 1
ATOM 2119 N N . PHE A 1 283 ? 29.577 13.940 -22.671 1.00 42.78 283 PHE A N 1
ATOM 2120 C CA . PHE A 1 283 ? 29.693 12.478 -22.913 1.00 42.78 283 PHE A CA 1
ATOM 2121 C C . PHE A 1 283 ? 29.124 11.536 -21.835 1.00 42.78 283 PHE A C 1
ATOM 2123 O O . PHE A 1 283 ? 28.752 10.415 -22.168 1.00 42.78 283 PHE A O 1
ATOM 2130 N N . GLY A 1 284 ? 28.998 11.958 -20.571 1.00 50.38 284 GLY A N 1
ATOM 2131 C CA . GLY A 1 284 ? 28.480 11.099 -19.484 1.00 50.38 284 GLY A CA 1
ATOM 2132 C C . GLY A 1 284 ? 26.973 11.220 -19.211 1.00 50.38 284 GLY A C 1
ATOM 2133 O O . GLY A 1 284 ? 26.387 10.341 -18.586 1.00 50.38 284 GLY A O 1
ATOM 2134 N N . ASN A 1 285 ? 26.331 12.295 -19.682 1.00 61.47 285 ASN A N 1
ATOM 2135 C CA . ASN A 1 285 ? 24.965 12.648 -19.277 1.00 61.47 285 ASN A CA 1
ATOM 2136 C C . ASN A 1 285 ? 23.863 11.847 -19.990 1.00 61.47 285 ASN A C 1
ATOM 2138 O O . ASN A 1 285 ? 22.837 11.577 -19.377 1.00 61.47 285 ASN A O 1
ATOM 2142 N N . SER A 1 286 ? 24.055 11.450 -21.254 1.00 74.25 286 SER A N 1
ATOM 2143 C CA . SER A 1 286 ? 23.023 10.720 -22.012 1.00 74.25 286 SER A CA 1
ATOM 2144 C C . SER A 1 286 ? 22.874 9.267 -21.561 1.00 74.25 286 SER A C 1
ATOM 2146 O O . SER A 1 286 ? 21.777 8.722 -21.586 1.00 74.25 286 SER A O 1
ATOM 2148 N N . TYR A 1 287 ? 23.965 8.635 -21.118 1.00 83.94 287 TYR A N 1
ATOM 2149 C CA . TYR A 1 287 ? 23.928 7.249 -20.655 1.00 83.94 287 TYR A CA 1
ATOM 2150 C C . TYR A 1 287 ? 23.205 7.112 -19.311 1.00 83.94 287 TYR A C 1
ATOM 2152 O O . TYR A 1 287 ? 22.371 6.221 -19.160 1.00 83.94 287 TYR A O 1
ATOM 2160 N N . CYS A 1 288 ? 23.478 8.018 -18.366 1.00 87.88 288 CYS A N 1
ATOM 2161 C CA . CYS A 1 288 ? 22.753 8.062 -17.099 1.00 87.88 288 CYS A CA 1
ATOM 2162 C C . CYS A 1 288 ? 21.278 8.446 -17.294 1.00 87.88 288 CYS A C 1
ATOM 2164 O O . CYS A 1 288 ? 20.422 7.797 -16.707 1.00 87.88 288 CYS A O 1
ATOM 2166 N N . ASP A 1 289 ? 20.968 9.423 -18.154 1.00 89.44 289 ASP A N 1
ATOM 2167 C CA . ASP A 1 289 ? 19.583 9.781 -18.503 1.00 89.44 289 ASP A CA 1
ATOM 2168 C C . ASP A 1 289 ? 18.793 8.559 -19.012 1.00 89.44 289 ASP A C 1
ATOM 2170 O O . ASP A 1 289 ? 17.752 8.200 -18.463 1.00 89.44 289 ASP A O 1
ATOM 2174 N N . GLU A 1 290 ? 19.335 7.838 -19.996 1.00 89.56 290 GLU A N 1
ATOM 2175 C CA . GLU A 1 290 ? 18.704 6.622 -20.522 1.00 89.56 290 GLU A CA 1
ATOM 2176 C C . GLU A 1 290 ? 18.567 5.513 -19.466 1.00 89.56 290 GLU A C 1
ATOM 2178 O O . GLU A 1 290 ? 17.553 4.813 -19.429 1.00 89.56 290 GLU A O 1
ATOM 2183 N N . ALA A 1 291 ? 19.564 5.338 -18.593 1.00 91.62 291 ALA A N 1
ATOM 2184 C CA . ALA A 1 291 ? 19.493 4.367 -17.503 1.00 91.62 291 ALA A CA 1
ATOM 2185 C C . ALA A 1 291 ? 18.435 4.753 -16.455 1.00 91.62 291 ALA A C 1
ATOM 2187 O O . ALA A 1 291 ? 17.671 3.894 -16.014 1.00 91.62 291 ALA A O 1
ATOM 2188 N N . ALA A 1 292 ? 18.343 6.038 -16.105 1.00 92.94 292 ALA A N 1
ATOM 2189 C CA . ALA A 1 292 ? 17.357 6.570 -15.174 1.00 92.94 292 ALA A CA 1
ATOM 2190 C C . ALA A 1 292 ? 15.933 6.436 -15.724 1.00 92.94 292 ALA A C 1
ATOM 2192 O O . ALA A 1 292 ? 15.048 5.991 -14.997 1.00 92.94 292 ALA A O 1
ATOM 2193 N N . LYS A 1 293 ? 15.707 6.741 -17.011 1.00 93.00 293 LYS A N 1
ATOM 2194 C CA . LYS A 1 293 ? 14.408 6.529 -17.676 1.00 93.00 293 LYS A CA 1
ATOM 2195 C C . LYS A 1 293 ? 13.991 5.062 -17.648 1.00 93.00 293 LYS A C 1
ATOM 2197 O O . LYS A 1 293 ? 12.857 4.759 -17.295 1.00 93.00 293 LYS A O 1
ATOM 2202 N N . ARG A 1 294 ? 14.906 4.139 -17.971 1.00 94.00 294 ARG A N 1
ATOM 2203 C CA . ARG A 1 294 ? 14.620 2.693 -17.933 1.00 94.00 294 ARG A CA 1
ATOM 2204 C C . ARG A 1 294 ? 14.248 2.224 -16.536 1.00 94.00 294 ARG A C 1
ATOM 2206 O O . ARG A 1 294 ? 13.222 1.568 -16.384 1.00 94.00 294 ARG A O 1
ATOM 2213 N N . LEU A 1 295 ? 15.049 2.589 -15.534 1.00 94.44 295 LEU A N 1
ATOM 2214 C CA . LEU A 1 295 ? 14.778 2.198 -14.157 1.00 94.44 295 LEU A CA 1
ATOM 2215 C C . LEU A 1 295 ? 13.458 2.796 -13.661 1.00 94.44 295 LEU A C 1
ATOM 2217 O O . LEU A 1 295 ? 12.654 2.056 -13.106 1.00 94.44 295 LEU A O 1
ATOM 2221 N N . ALA A 1 296 ? 13.194 4.080 -13.937 1.00 93.50 296 ALA A N 1
ATOM 2222 C CA . ALA A 1 296 ? 11.925 4.733 -13.616 1.00 93.50 296 ALA A CA 1
ATOM 2223 C C . ALA A 1 296 ? 10.729 3.982 -14.216 1.00 93.50 296 ALA A C 1
ATOM 2225 O O . ALA A 1 296 ? 9.734 3.759 -13.537 1.00 93.50 296 ALA A O 1
ATOM 2226 N N . CYS A 1 297 ? 10.838 3.534 -15.465 1.00 94.25 297 CYS A N 1
ATOM 2227 C CA . CYS A 1 297 ? 9.801 2.726 -16.091 1.00 94.25 297 CYS A CA 1
ATOM 2228 C C . CYS A 1 297 ? 9.622 1.373 -15.404 1.00 94.25 297 CYS A C 1
ATOM 2230 O O . CYS A 1 297 ? 8.498 1.014 -15.075 1.00 94.25 297 CYS A O 1
ATOM 2232 N N . TRP A 1 298 ? 10.695 0.631 -15.135 1.00 93.56 298 TRP A N 1
ATOM 2233 C CA . TRP A 1 298 ? 10.578 -0.688 -14.506 1.00 93.56 298 TRP A CA 1
ATOM 2234 C C . TRP A 1 298 ? 9.987 -0.644 -13.095 1.00 93.56 298 TRP A C 1
ATOM 2236 O O . TRP A 1 298 ? 9.216 -1.537 -12.756 1.00 93.56 298 TRP A O 1
ATOM 2246 N N . ILE A 1 299 ? 10.281 0.396 -12.307 1.00 90.38 299 ILE A N 1
ATOM 2247 C CA . ILE A 1 299 ? 9.677 0.570 -10.975 1.00 90.38 299 ILE A CA 1
ATOM 2248 C C . ILE A 1 299 ? 8.237 1.103 -11.044 1.00 90.38 299 ILE A C 1
ATOM 2250 O O . ILE A 1 299 ? 7.446 0.822 -10.151 1.00 90.38 299 ILE A O 1
ATOM 2254 N N . SER A 1 300 ? 7.874 1.854 -12.091 1.00 89.88 300 SER A N 1
ATOM 2255 C CA . SER A 1 300 ? 6.527 2.428 -12.240 1.00 89.88 300 SER A CA 1
ATOM 2256 C C . SER A 1 300 ? 5.521 1.497 -12.925 1.00 89.88 300 SER A C 1
ATOM 2258 O O . SER A 1 300 ? 4.327 1.603 -12.660 1.00 89.88 300 SER A O 1
ATOM 2260 N N . ILE A 1 301 ? 5.976 0.615 -13.820 1.00 90.00 301 ILE A N 1
ATOM 2261 C CA . ILE A 1 301 ? 5.147 -0.341 -14.572 1.00 90.00 301 ILE A CA 1
ATOM 2262 C C . ILE A 1 301 ? 5.787 -1.736 -14.549 1.00 90.00 301 ILE A C 1
ATOM 2264 O O . ILE A 1 301 ? 6.303 -2.245 -15.549 1.00 90.00 301 ILE A O 1
ATOM 2268 N N . GLN A 1 302 ? 5.760 -2.362 -13.374 1.00 91.69 302 GLN A N 1
ATOM 2269 C CA . GLN A 1 302 ? 6.265 -3.721 -13.176 1.00 91.69 302 GLN A CA 1
ATOM 2270 C C . GLN A 1 302 ? 5.548 -4.720 -14.096 1.00 91.69 302 GLN A C 1
ATOM 2272 O O . GLN A 1 302 ? 4.347 -4.589 -14.357 1.00 91.69 302 GLN A O 1
ATOM 2277 N N . LYS A 1 303 ? 6.284 -5.714 -14.604 1.00 91.75 303 LYS A N 1
ATOM 2278 C CA . LYS A 1 303 ? 5.680 -6.869 -15.268 1.00 91.75 303 LYS A CA 1
ATOM 2279 C C . LYS A 1 303 ? 4.786 -7.597 -14.279 1.00 91.75 303 LYS A C 1
ATOM 2281 O O . LYS A 1 303 ? 5.102 -7.682 -13.094 1.00 91.75 303 LYS A O 1
ATOM 2286 N N . CYS A 1 304 ? 3.698 -8.130 -14.799 1.00 89.44 304 CYS A N 1
ATOM 2287 C CA . CYS A 1 304 ? 2.855 -9.065 -14.076 1.00 89.44 304 CYS A CA 1
ATOM 2288 C C . CYS A 1 304 ? 3.192 -10.498 -14.487 1.00 89.44 304 CYS A C 1
ATOM 2290 O O . CYS A 1 304 ? 3.661 -10.742 -15.603 1.00 89.44 304 CYS A O 1
ATOM 2292 N N . ASP A 1 305 ? 2.976 -11.420 -13.565 1.00 80.31 305 ASP A N 1
ATOM 2293 C CA . ASP A 1 305 ? 3.213 -12.843 -13.724 1.00 80.31 305 ASP A CA 1
ATOM 2294 C C . ASP A 1 305 ? 2.163 -13.531 -14.630 1.00 80.31 305 ASP A C 1
ATOM 2296 O O . ASP A 1 305 ? 1.318 -12.891 -15.268 1.00 80.31 305 ASP A O 1
ATOM 2300 N N . ILE A 1 306 ? 2.251 -14.860 -14.740 1.00 65.31 306 ILE A N 1
ATOM 2301 C CA . ILE A 1 306 ? 1.413 -15.661 -15.646 1.00 65.31 306 ILE A CA 1
ATOM 2302 C C . ILE A 1 306 ? -0.047 -15.710 -15.169 1.00 65.31 306 ILE A C 1
ATOM 2304 O O . ILE A 1 306 ? -0.946 -15.719 -16.018 1.00 65.31 306 ILE A O 1
ATOM 2308 N N . ASP A 1 307 ? -0.281 -15.675 -13.853 1.00 65.81 307 ASP A N 1
ATOM 2309 C CA . ASP A 1 307 ? -1.624 -15.656 -13.263 1.00 65.81 307 ASP A CA 1
ATOM 2310 C C . ASP A 1 307 ? -2.314 -14.289 -13.446 1.00 65.81 307 ASP A C 1
ATOM 2312 O O . ASP A 1 307 ? -3.544 -14.183 -13.399 1.00 65.81 307 ASP A O 1
ATOM 2316 N N . GLY A 1 308 ? -1.541 -13.263 -13.826 1.00 73.69 308 GLY A N 1
ATOM 2317 C CA . GLY A 1 308 ? -2.034 -12.024 -14.422 1.00 73.69 308 GLY A CA 1
ATOM 2318 C C . GLY A 1 308 ? -2.416 -10.957 -13.405 1.00 73.69 308 GLY A C 1
ATOM 2319 O O . GLY A 1 308 ? -3.174 -10.041 -13.745 1.00 73.69 308 GLY A O 1
ATOM 2320 N N . ASP A 1 309 ? -1.889 -11.064 -12.189 1.00 80.00 309 ASP A N 1
ATOM 2321 C CA . ASP A 1 309 ? -2.118 -10.096 -11.123 1.00 80.00 309 ASP A CA 1
ATOM 2322 C C . ASP A 1 309 ? -0.868 -9.858 -10.271 1.00 80.00 309 ASP A C 1
ATOM 2324 O O . ASP A 1 309 ? -0.668 -8.725 -9.848 1.00 80.00 309 ASP A O 1
ATOM 2328 N N . ASP A 1 310 ? 0.029 -10.831 -10.093 1.00 86.00 310 ASP A N 1
ATOM 2329 C CA . ASP A 1 310 ? 1.196 -10.642 -9.228 1.00 86.00 310 ASP A CA 1
ATOM 2330 C C . ASP A 1 310 ? 2.290 -9.842 -9.937 1.00 86.00 310 ASP A C 1
ATOM 2332 O O . ASP A 1 310 ? 2.617 -10.067 -11.103 1.00 86.00 310 ASP A O 1
ATOM 2336 N N . ARG A 1 311 ? 2.876 -8.878 -9.229 1.00 88.62 311 ARG A N 1
ATOM 2337 C CA . ARG A 1 311 ? 3.937 -7.996 -9.712 1.00 88.62 311 ARG A CA 1
ATOM 2338 C C . ARG A 1 311 ? 5.294 -8.635 -9.519 1.00 88.62 311 ARG A C 1
ATOM 2340 O O . ARG A 1 311 ? 5.709 -8.957 -8.409 1.00 88.62 311 ARG A O 1
ATOM 2347 N N . LEU A 1 312 ? 6.044 -8.698 -10.608 1.00 89.25 312 LEU A N 1
ATOM 2348 C CA . LEU A 1 312 ? 7.442 -9.082 -10.570 1.00 89.25 312 LEU A CA 1
ATOM 2349 C C . LEU A 1 312 ? 8.290 -7.898 -10.100 1.00 89.25 312 LEU A C 1
ATOM 2351 O O . LEU A 1 312 ? 8.267 -6.819 -10.708 1.00 89.25 312 LEU A O 1
ATOM 2355 N N . ARG A 1 313 ? 9.101 -8.131 -9.063 1.00 89.62 313 ARG A N 1
ATOM 2356 C CA . ARG A 1 313 ? 10.120 -7.182 -8.584 1.00 89.62 313 ARG A CA 1
ATOM 2357 C C . ARG A 1 313 ? 11.059 -6.769 -9.710 1.00 89.62 313 ARG A C 1
ATOM 2359 O O . ARG A 1 313 ? 11.241 -7.504 -10.677 1.00 89.62 313 ARG A O 1
ATOM 2366 N N . VAL A 1 314 ? 11.674 -5.597 -9.602 1.00 92.06 314 VAL A N 1
ATOM 2367 C CA . VAL A 1 314 ? 12.647 -5.138 -10.602 1.00 92.06 314 VAL A CA 1
ATOM 2368 C C . VAL A 1 314 ? 13.935 -5.947 -10.478 1.00 92.06 314 VAL A C 1
ATOM 2370 O O . VAL A 1 314 ? 14.390 -6.218 -9.376 1.00 92.06 314 VAL A O 1
ATOM 2373 N N . CYS A 1 315 ? 14.550 -6.346 -11.587 1.00 92.94 315 CYS A N 1
ATOM 2374 C CA . CYS A 1 315 ? 15.771 -7.146 -11.521 1.00 92.94 315 CYS A CA 1
ATOM 2375 C C . CYS A 1 315 ? 16.895 -6.391 -10.789 1.00 92.94 315 CYS A C 1
ATOM 2377 O O . CYS A 1 315 ? 17.142 -5.213 -11.066 1.00 92.94 315 CYS A O 1
ATOM 2379 N N . HIS A 1 316 ? 17.643 -7.074 -9.918 1.00 93.00 316 HIS A N 1
ATOM 2380 C CA . HIS A 1 316 ? 18.822 -6.508 -9.246 1.00 93.00 316 HIS A CA 1
ATOM 2381 C C . HIS A 1 316 ? 19.814 -5.888 -10.249 1.00 93.00 316 HIS A C 1
ATOM 2383 O O . HIS A 1 316 ? 20.362 -4.803 -10.033 1.00 93.00 316 HIS A O 1
ATOM 2389 N N . SER A 1 317 ? 19.993 -6.547 -11.400 1.00 91.06 317 SER A N 1
ATOM 2390 C CA . SER A 1 317 ? 20.844 -6.097 -12.510 1.00 91.06 317 SER A CA 1
ATOM 2391 C C . SER A 1 317 ? 20.438 -4.726 -13.068 1.00 91.06 317 SER A C 1
ATOM 2393 O O . SER A 1 317 ? 21.298 -3.933 -13.460 1.00 91.06 317 SER A O 1
ATOM 2395 N N . ALA A 1 318 ? 19.145 -4.400 -13.045 1.00 92.75 318 ALA A N 1
ATOM 2396 C CA . ALA A 1 318 ? 18.605 -3.116 -13.473 1.00 92.75 318 ALA A CA 1
ATOM 2397 C C . ALA A 1 318 ? 19.088 -1.968 -12.579 1.00 92.75 318 ALA A C 1
ATOM 2399 O O . ALA A 1 318 ? 19.578 -0.945 -13.067 1.00 92.75 318 ALA A O 1
ATOM 2400 N N . CYS A 1 319 ? 18.988 -2.173 -11.262 1.00 93.94 319 CYS A N 1
ATOM 2401 C CA . CYS A 1 319 ? 19.441 -1.228 -10.248 1.00 93.94 319 CYS A CA 1
ATOM 2402 C C . CYS A 1 319 ? 20.958 -1.014 -10.334 1.00 93.94 319 CYS A C 1
ATOM 2404 O O . CYS A 1 319 ? 21.431 0.123 -10.391 1.00 93.94 319 CYS A O 1
ATOM 2406 N N . GLN A 1 320 ? 21.722 -2.103 -10.462 1.00 92.88 320 GLN A N 1
ATOM 2407 C CA . GLN A 1 320 ? 23.174 -2.039 -10.642 1.00 92.88 320 GLN A CA 1
ATOM 2408 C C . GLN A 1 320 ? 23.562 -1.283 -11.916 1.00 92.88 320 GLN A C 1
ATOM 2410 O O . GLN A 1 320 ? 24.443 -0.423 -11.890 1.00 92.88 320 GLN A O 1
ATOM 2415 N N . SER A 1 321 ? 22.877 -1.547 -13.033 1.00 91.50 321 SER A N 1
ATOM 2416 C CA . SER A 1 321 ? 23.130 -0.838 -14.289 1.00 91.50 321 SER A CA 1
ATOM 2417 C C . SER A 1 321 ? 22.902 0.668 -14.151 1.00 91.50 321 SER A C 1
ATOM 2419 O O . SER A 1 321 ? 23.651 1.444 -14.745 1.00 91.50 321 SER A O 1
ATOM 2421 N N . TYR A 1 322 ? 21.891 1.087 -13.390 1.00 93.12 322 TYR A N 1
ATOM 2422 C CA . TYR A 1 322 ? 21.649 2.496 -13.094 1.00 93.12 322 TYR A CA 1
ATOM 2423 C C . TYR A 1 322 ? 22.763 3.095 -12.221 1.00 93.12 322 TYR A C 1
ATOM 2425 O O . TYR A 1 322 ? 23.328 4.125 -12.590 1.00 93.12 322 TYR A O 1
ATOM 2433 N N . ASN A 1 323 ? 23.150 2.425 -11.129 1.00 92.56 323 ASN A N 1
ATOM 2434 C CA . ASN A 1 323 ? 24.238 2.884 -10.260 1.00 92.56 323 ASN A CA 1
ATOM 2435 C C . ASN A 1 323 ? 25.546 3.073 -11.035 1.00 92.56 323 ASN A C 1
ATOM 2437 O O . ASN A 1 323 ? 26.187 4.117 -10.918 1.00 92.56 323 ASN A O 1
ATOM 2441 N N . VAL A 1 324 ? 25.897 2.117 -11.901 1.00 91.19 324 VAL A N 1
ATOM 2442 C CA . VAL A 1 324 ? 27.080 2.203 -12.771 1.00 91.19 324 VAL A CA 1
ATOM 2443 C C . VAL A 1 324 ? 26.960 3.348 -13.778 1.00 91.19 324 VAL A C 1
ATOM 2445 O O . VAL A 1 324 ? 27.922 4.085 -13.984 1.00 91.19 324 VAL A O 1
ATOM 2448 N N . ALA A 1 325 ? 25.798 3.512 -14.416 1.00 89.62 325 ALA A N 1
ATOM 2449 C CA . ALA A 1 325 ? 25.592 4.555 -15.420 1.00 89.62 325 ALA A CA 1
ATOM 2450 C C . ALA A 1 325 ? 25.650 5.968 -14.832 1.00 89.62 325 ALA A C 1
ATOM 2452 O O . ALA A 1 325 ? 26.147 6.885 -15.487 1.00 89.62 325 ALA A O 1
ATOM 2453 N N . CYS A 1 326 ? 25.148 6.133 -13.611 1.00 87.88 326 CYS A N 1
ATOM 2454 C CA . CYS A 1 326 ? 24.959 7.429 -12.977 1.00 87.88 326 CYS A CA 1
ATOM 2455 C C . CYS A 1 326 ? 26.000 7.767 -11.905 1.00 87.88 326 CYS A C 1
ATOM 2457 O O . CYS A 1 326 ? 26.014 8.899 -11.424 1.00 87.88 326 CYS A O 1
ATOM 2459 N N . GLY A 1 327 ? 26.861 6.818 -11.520 1.00 88.31 327 GLY A N 1
ATOM 2460 C CA . GLY A 1 327 ? 27.714 6.959 -10.336 1.00 88.31 327 GLY A CA 1
ATOM 2461 C C . GLY A 1 327 ? 26.888 7.129 -9.057 1.00 88.31 327 GLY A C 1
ATOM 2462 O O . GLY A 1 327 ? 27.276 7.891 -8.173 1.00 88.31 327 GLY A O 1
ATOM 2463 N N . ALA A 1 328 ? 25.717 6.490 -9.008 1.00 89.44 328 ALA A N 1
ATOM 2464 C CA . ALA A 1 328 ? 24.785 6.555 -7.890 1.00 89.44 328 ALA A CA 1
ATOM 2465 C C . ALA A 1 328 ? 25.009 5.390 -6.913 1.00 89.44 328 ALA A C 1
ATOM 2467 O O . ALA A 1 328 ? 25.675 4.407 -7.238 1.00 89.44 328 ALA A O 1
ATOM 2468 N N . SER A 1 329 ? 24.416 5.510 -5.726 1.00 89.75 329 SER A N 1
ATOM 2469 C CA . SER A 1 329 ? 24.481 4.506 -4.656 1.00 89.75 329 SER A CA 1
ATOM 2470 C C . SER A 1 329 ? 23.076 4.107 -4.204 1.00 89.75 329 SER A C 1
ATOM 2472 O O . SER A 1 329 ? 22.768 4.161 -3.016 1.00 89.75 329 SER A O 1
ATOM 2474 N N . LEU A 1 330 ? 22.194 3.784 -5.155 1.00 91.06 330 LEU A N 1
ATOM 2475 C CA . LEU A 1 330 ? 20.878 3.231 -4.842 1.00 91.06 330 LEU A CA 1
ATOM 2476 C C . LEU A 1 330 ? 21.054 1.870 -4.159 1.00 91.06 330 LEU A C 1
ATOM 2478 O O . LEU A 1 330 ? 21.868 1.061 -4.611 1.00 91.06 330 LEU A O 1
ATOM 2482 N N . ASP A 1 331 ? 20.299 1.624 -3.093 1.00 90.50 331 ASP A N 1
ATOM 2483 C CA . ASP A 1 331 ? 20.324 0.339 -2.403 1.00 90.50 331 ASP A CA 1
ATOM 2484 C C . ASP A 1 331 ? 19.576 -0.719 -3.223 1.00 90.50 331 ASP A C 1
ATOM 2486 O O . ASP A 1 331 ? 18.350 -0.759 -3.260 1.00 90.50 331 ASP A O 1
ATOM 2490 N N . CYS A 1 332 ? 20.333 -1.575 -3.908 1.00 91.50 332 CYS A N 1
ATOM 2491 C CA . CYS A 1 332 ? 19.782 -2.668 -4.706 1.00 91.50 332 CYS A CA 1
ATOM 2492 C C . CYS A 1 332 ? 19.479 -3.927 -3.874 1.00 91.50 332 CYS A C 1
ATOM 2494 O O . CYS A 1 332 ? 19.139 -4.960 -4.454 1.00 91.50 332 CYS A O 1
ATOM 2496 N N . SER A 1 333 ? 19.687 -3.889 -2.551 1.00 89.50 333 SER A N 1
ATOM 2497 C CA . SER A 1 333 ? 19.428 -5.019 -1.651 1.00 89.50 333 SER A CA 1
ATOM 2498 C C . SER A 1 333 ? 18.005 -5.042 -1.092 1.00 89.50 333 SER A C 1
ATOM 2500 O O . SER A 1 333 ? 17.592 -6.082 -0.584 1.00 89.50 333 SER A O 1
ATOM 2502 N N . ASP A 1 334 ? 17.243 -3.960 -1.264 1.00 87.75 334 ASP A N 1
ATOM 2503 C CA . ASP A 1 334 ? 15.826 -3.871 -0.912 1.00 87.75 334 ASP A CA 1
ATOM 2504 C C . ASP A 1 334 ? 14.996 -4.915 -1.681 1.00 87.75 334 ASP A C 1
ATOM 2506 O O . ASP A 1 334 ? 14.681 -4.753 -2.863 1.00 87.75 334 ASP A O 1
ATOM 2510 N N . GLN A 1 335 ? 14.629 -5.993 -0.984 1.00 84.25 335 GLN A N 1
ATOM 2511 C CA . GLN A 1 335 ? 13.872 -7.118 -1.539 1.00 84.25 335 GLN A CA 1
ATOM 2512 C C . GLN A 1 335 ? 12.369 -6.845 -1.667 1.00 84.25 335 GLN A C 1
ATOM 2514 O O . GLN A 1 335 ? 11.635 -7.696 -2.165 1.00 84.25 335 GLN A O 1
ATOM 2519 N N . THR A 1 336 ? 11.887 -5.677 -1.239 1.00 79.81 336 THR A N 1
ATOM 2520 C CA . THR A 1 336 ? 10.504 -5.259 -1.491 1.00 79.81 336 THR A CA 1
ATOM 2521 C C . THR A 1 336 ? 10.354 -4.632 -2.879 1.00 79.81 336 THR A C 1
ATOM 2523 O O . THR A 1 336 ? 9.271 -4.673 -3.458 1.00 79.81 336 THR A O 1
ATOM 2526 N N . LEU A 1 337 ? 11.448 -4.123 -3.462 1.00 85.19 337 LEU A N 1
ATOM 2527 C CA . LEU A 1 337 ? 11.457 -3.518 -4.797 1.00 85.19 337 LEU A CA 1
ATOM 2528 C C . LEU A 1 337 ? 12.285 -4.304 -5.822 1.00 85.19 337 LEU A C 1
ATOM 2530 O O . LEU A 1 337 ? 11.877 -4.403 -6.987 1.00 85.19 337 LEU A O 1
ATOM 2534 N N . PHE A 1 338 ? 13.425 -4.862 -5.409 1.00 91.06 338 PHE A N 1
ATOM 2535 C CA . PHE A 1 338 ? 14.376 -5.544 -6.282 1.00 91.06 338 PHE A CA 1
ATOM 2536 C C . PHE A 1 338 ? 14.410 -7.060 -6.058 1.00 91.06 338 PHE A C 1
ATOM 2538 O O . PHE A 1 338 ? 14.135 -7.558 -4.972 1.00 91.06 338 PHE A O 1
ATOM 2545 N N . SER A 1 339 ? 14.739 -7.815 -7.106 1.00 90.06 339 SER A N 1
ATOM 2546 C CA . SER A 1 339 ? 15.065 -9.239 -6.996 1.00 90.06 339 SER A CA 1
ATOM 2547 C C . SER A 1 339 ? 16.369 -9.444 -6.219 1.00 90.06 339 SER A C 1
ATOM 2549 O O . SER A 1 339 ? 17.159 -8.509 -6.028 1.00 90.06 339 SER A O 1
ATOM 2551 N N . THR A 1 340 ? 16.656 -10.687 -5.838 1.00 86.56 340 THR A N 1
ATOM 2552 C CA . THR A 1 340 ? 18.009 -11.031 -5.382 1.00 86.56 340 THR A CA 1
ATOM 2553 C C . THR A 1 340 ? 18.982 -11.057 -6.567 1.00 86.56 340 THR A C 1
ATOM 2555 O O . THR A 1 340 ? 18.578 -11.062 -7.733 1.00 86.56 340 THR A O 1
ATOM 2558 N N . ALA A 1 341 ? 20.287 -11.076 -6.280 1.00 79.00 341 ALA A N 1
ATOM 2559 C CA . ALA A 1 341 ? 21.318 -11.245 -7.308 1.00 79.00 341 ALA A CA 1
ATOM 2560 C C . ALA A 1 341 ? 21.362 -12.673 -7.893 1.00 79.00 341 ALA A C 1
ATOM 2562 O O . ALA A 1 341 ? 21.940 -12.881 -8.958 1.00 79.00 341 ALA A O 1
ATOM 2563 N N . GLU A 1 342 ? 20.783 -13.646 -7.185 1.00 73.12 342 GLU A N 1
ATOM 2564 C CA . GLU A 1 342 ? 20.768 -15.068 -7.547 1.00 73.12 342 GLU A CA 1
ATOM 2565 C C . GLU A 1 342 ? 19.505 -15.447 -8.338 1.00 73.12 342 GLU A C 1
ATOM 2567 O O . GLU A 1 342 ? 19.521 -16.396 -9.124 1.00 73.12 342 GLU A O 1
ATOM 2572 N N . GLU A 1 343 ? 18.420 -14.685 -8.169 1.00 66.25 343 GLU A N 1
ATOM 2573 C CA . GLU A 1 343 ? 17.210 -14.778 -8.984 1.00 66.25 343 GLU A CA 1
ATOM 2574 C C . GLU A 1 343 ? 17.534 -14.383 -10.434 1.00 66.25 343 GLU A C 1
ATOM 2576 O O . GLU A 1 343 ? 17.825 -13.228 -10.741 1.00 66.25 343 GLU A O 1
ATOM 2581 N N . GLY A 1 344 ? 17.514 -15.366 -11.340 1.00 63.34 344 GLY A N 1
ATOM 2582 C CA . GLY A 1 344 ? 17.773 -15.141 -12.762 1.00 63.34 344 GLY A CA 1
ATOM 2583 C C . GLY A 1 344 ? 16.752 -14.204 -13.422 1.00 63.34 344 GLY A C 1
ATOM 2584 O O . GLY A 1 344 ? 15.608 -14.090 -12.983 1.00 63.34 344 GLY A O 1
ATOM 2585 N N . ASP A 1 345 ? 17.146 -13.601 -14.549 1.00 67.88 345 ASP A N 1
ATOM 2586 C CA . ASP A 1 345 ? 16.402 -12.545 -15.266 1.00 67.88 345 ASP A CA 1
ATOM 2587 C C . ASP A 1 345 ? 14.971 -12.921 -15.725 1.00 67.88 345 ASP A C 1
ATOM 2589 O O . ASP A 1 345 ? 14.225 -12.064 -16.197 1.00 67.88 345 ASP A O 1
ATOM 2593 N N . ALA A 1 346 ? 14.577 -14.195 -15.624 1.00 69.25 346 ALA A N 1
ATOM 2594 C CA . ALA A 1 346 ? 13.259 -14.682 -16.031 1.00 69.25 346 ALA A CA 1
ATOM 2595 C C . ALA A 1 346 ? 12.134 -14.354 -15.030 1.00 69.25 346 ALA A C 1
ATOM 2597 O O . ALA A 1 346 ? 10.976 -14.289 -15.439 1.00 69.25 346 ALA A O 1
ATOM 2598 N N . ASN A 1 347 ? 12.458 -14.118 -13.752 1.00 83.00 347 ASN A N 1
ATOM 2599 C CA . ASN A 1 347 ? 11.470 -13.949 -12.673 1.00 83.00 347 ASN A CA 1
ATOM 2600 C C . ASN A 1 347 ? 11.355 -12.502 -12.164 1.00 83.00 347 ASN A C 1
ATOM 2602 O O . ASN A 1 347 ? 10.835 -12.256 -11.078 1.00 83.00 347 ASN A O 1
ATOM 2606 N N . CYS A 1 348 ? 11.849 -11.531 -12.929 1.00 88.12 348 CYS A N 1
ATOM 2607 C CA . CYS A 1 348 ? 11.869 -10.130 -12.532 1.00 88.12 348 CYS A CA 1
ATOM 2608 C C . CYS A 1 348 ? 11.551 -9.195 -13.707 1.00 88.12 348 CYS A C 1
ATOM 2610 O O . CYS A 1 348 ? 11.597 -9.554 -14.886 1.00 88.12 348 CYS A O 1
ATOM 2612 N N . THR A 1 349 ? 11.204 -7.956 -13.381 1.00 89.81 349 THR A N 1
ATOM 2613 C CA . THR A 1 349 ? 10.964 -6.892 -14.347 1.00 89.81 349 THR A CA 1
ATOM 2614 C C . THR A 1 349 ? 12.268 -6.209 -14.725 1.00 89.81 349 THR A C 1
ATOM 2616 O O . THR A 1 349 ? 12.934 -5.614 -13.882 1.00 89.81 349 THR A O 1
ATOM 2619 N N . GLY A 1 350 ? 12.562 -6.180 -16.024 1.00 81.00 350 GLY A N 1
ATOM 2620 C CA . GLY A 1 350 ? 13.534 -5.241 -16.571 1.00 81.00 350 GLY A CA 1
ATOM 2621 C C . GLY A 1 350 ? 14.983 -5.617 -16.311 1.00 81.00 350 GLY A C 1
ATOM 2622 O O . GLY A 1 350 ? 15.697 -4.877 -15.648 1.00 81.00 350 GLY A O 1
ATOM 2623 N N . SER A 1 351 ? 15.443 -6.735 -16.867 1.00 77.81 351 SER A N 1
ATOM 2624 C CA . SER A 1 351 ? 16.865 -7.066 -16.860 1.00 77.81 351 SER A CA 1
ATOM 2625 C C . SER A 1 351 ? 17.654 -6.111 -17.763 1.00 77.81 351 SER A C 1
ATOM 2627 O O . SER A 1 351 ? 17.231 -5.744 -18.867 1.00 77.81 351 SER A O 1
ATOM 2629 N N . ALA A 1 352 ? 18.813 -5.666 -17.281 1.00 63.56 352 ALA A N 1
ATOM 2630 C CA . ALA A 1 352 ? 19.723 -4.816 -18.037 1.00 63.56 352 ALA A CA 1
ATOM 2631 C C . ALA A 1 352 ? 21.057 -5.535 -18.243 1.00 63.56 352 ALA A C 1
ATOM 2633 O O . ALA A 1 352 ? 21.707 -5.939 -17.281 1.00 63.56 352 ALA A O 1
ATOM 2634 N N . GLU A 1 353 ? 21.519 -5.629 -19.492 1.00 58.31 353 GLU A N 1
ATOM 2635 C CA . GLU A 1 353 ? 22.915 -5.976 -19.752 1.00 58.31 353 GLU A CA 1
ATOM 2636 C C . GLU A 1 353 ? 23.813 -4.855 -19.215 1.00 58.31 353 GLU A C 1
ATOM 2638 O O . GLU A 1 353 ? 23.721 -3.704 -19.660 1.00 58.31 353 GLU A O 1
ATOM 2643 N N . ILE A 1 354 ? 24.716 -5.189 -18.291 1.00 51.84 354 ILE A N 1
ATOM 2644 C CA . ILE A 1 354 ? 25.745 -4.264 -17.810 1.00 51.84 354 ILE A CA 1
ATOM 2645 C C . ILE A 1 354 ? 26.662 -3.929 -18.993 1.00 51.84 354 ILE A C 1
ATOM 2647 O O . ILE A 1 354 ? 27.598 -4.663 -19.320 1.00 51.84 354 ILE A O 1
ATOM 2651 N N . ARG A 1 355 ? 26.419 -2.799 -19.664 1.00 45.62 355 ARG A N 1
ATOM 2652 C CA . ARG A 1 355 ? 27.366 -2.273 -20.651 1.00 45.62 355 ARG A CA 1
ATOM 2653 C C . ARG A 1 355 ? 28.565 -1.698 -19.910 1.00 45.62 355 ARG A C 1
ATOM 2655 O O . ARG A 1 355 ? 28.544 -0.568 -19.434 1.00 45.62 355 ARG A O 1
ATOM 2662 N N . SER A 1 356 ? 29.621 -2.503 -19.830 1.00 38.91 356 SER A N 1
ATOM 2663 C CA . SER A 1 356 ? 30.932 -2.063 -19.363 1.00 38.91 356 SER A CA 1
ATOM 2664 C C . SER A 1 356 ? 31.418 -0.883 -20.227 1.00 38.91 356 SER A C 1
ATOM 2666 O O . SER A 1 356 ? 31.317 -0.970 -21.459 1.00 38.91 356 SER A O 1
ATOM 2668 N N . PRO A 1 357 ? 31.934 0.212 -19.639 1.00 42.88 357 PRO A N 1
ATOM 2669 C CA . PRO A 1 357 ? 32.544 1.296 -20.401 1.00 42.88 357 PRO A CA 1
ATOM 2670 C C . PRO A 1 357 ? 33.597 0.740 -21.366 1.00 42.88 357 PRO A C 1
ATOM 2672 O O . PRO A 1 357 ? 34.337 -0.180 -21.045 1.00 42.88 357 PRO A O 1
ATOM 2675 N N . TRP A 1 358 ? 33.712 1.288 -22.569 1.00 42.28 358 TRP A N 1
ATOM 2676 C CA . TRP A 1 358 ? 34.662 0.809 -23.585 1.00 42.28 358 TRP A CA 1
ATOM 2677 C C . TRP A 1 358 ? 36.124 0.681 -23.088 1.00 42.28 358 TRP A C 1
ATOM 2679 O O . TRP A 1 358 ? 36.872 -0.145 -23.612 1.00 42.28 358 TRP A O 1
ATOM 2689 N N . PHE A 1 359 ? 36.508 1.415 -22.035 1.00 40.97 359 PHE A N 1
ATOM 2690 C CA . PHE A 1 359 ? 37.808 1.311 -21.364 1.00 40.97 359 PHE A CA 1
ATOM 2691 C C . PHE A 1 359 ? 38.069 -0.038 -20.663 1.00 40.97 359 PHE A C 1
ATOM 2693 O O . PHE A 1 359 ? 39.177 -0.566 -20.763 1.00 40.97 359 PHE A O 1
ATOM 2700 N N . THR A 1 360 ? 37.078 -0.662 -20.018 1.00 43.50 360 THR A N 1
ATOM 2701 C CA . THR A 1 360 ? 37.243 -1.974 -19.349 1.00 43.50 360 THR A CA 1
ATOM 2702 C C . THR A 1 360 ? 37.328 -3.126 -20.353 1.00 43.50 360 THR A C 1
ATOM 2704 O O . THR A 1 360 ? 37.998 -4.131 -20.102 1.00 43.50 360 THR A O 1
ATOM 2707 N N . ARG A 1 361 ? 36.744 -2.961 -21.548 1.00 39.84 361 ARG A N 1
ATOM 2708 C CA . ARG A 1 361 ? 36.910 -3.886 -22.686 1.00 39.84 361 ARG A CA 1
ATOM 2709 C C . ARG A 1 361 ? 38.321 -3.853 -23.285 1.00 39.84 361 ARG A C 1
ATOM 2711 O O . ARG A 1 361 ? 38.769 -4.855 -23.837 1.00 39.84 361 ARG A O 1
ATOM 2718 N N . LEU A 1 362 ? 39.019 -2.720 -23.182 1.00 40.03 362 LEU A N 1
ATOM 2719 C CA . LEU A 1 362 ? 40.401 -2.583 -23.649 1.00 40.03 362 LEU A CA 1
ATOM 2720 C C . LEU A 1 362 ? 41.392 -3.192 -22.644 1.00 40.03 362 LEU A C 1
ATOM 2722 O O . LEU A 1 362 ? 42.313 -3.895 -23.045 1.00 40.03 362 LEU A O 1
ATOM 2726 N N . TRP A 1 363 ? 41.159 -2.998 -21.342 1.00 38.16 363 TRP A N 1
ATOM 2727 C CA . TRP A 1 363 ? 41.988 -3.581 -20.278 1.00 38.16 363 TRP A CA 1
ATOM 2728 C C . TRP A 1 363 ? 41.879 -5.105 -20.181 1.00 38.16 363 TRP A C 1
ATOM 2730 O O . TRP A 1 363 ? 42.892 -5.779 -20.033 1.00 38.16 363 TRP A O 1
ATOM 2740 N N . SER A 1 364 ? 40.682 -5.669 -20.353 1.00 39.97 364 SER A N 1
ATOM 2741 C CA . SER A 1 364 ? 40.498 -7.130 -20.408 1.00 39.97 364 SER A CA 1
ATOM 2742 C C . SER A 1 364 ? 41.141 -7.770 -21.646 1.00 39.97 364 SER A C 1
ATOM 2744 O O . SER A 1 364 ? 41.622 -8.895 -21.562 1.00 39.97 364 SER A O 1
ATOM 2746 N N . LYS A 1 365 ? 41.235 -7.053 -22.776 1.00 41.22 365 LYS A N 1
ATOM 2747 C CA . LYS A 1 365 ? 41.998 -7.510 -23.953 1.00 41.22 365 LYS A CA 1
ATOM 2748 C C . LYS A 1 365 ? 43.515 -7.350 -23.805 1.00 41.22 365 LYS A C 1
ATOM 2750 O O . LYS A 1 365 ? 44.246 -8.151 -24.372 1.00 41.22 365 LYS A O 1
ATOM 2755 N N . LEU A 1 366 ? 43.988 -6.355 -23.050 1.00 42.00 366 LEU A N 1
ATOM 2756 C CA . LEU A 1 366 ? 45.419 -6.151 -22.780 1.00 42.00 366 LEU A CA 1
ATOM 2757 C C . LEU A 1 366 ? 45.963 -7.117 -21.715 1.00 42.00 366 LEU A C 1
ATOM 2759 O O . LEU A 1 366 ? 47.099 -7.558 -21.830 1.00 42.00 366 LEU A O 1
ATOM 2763 N N . LEU A 1 367 ? 45.150 -7.505 -20.727 1.00 44.31 367 LEU A N 1
ATOM 2764 C CA . LEU A 1 367 ? 45.515 -8.507 -19.713 1.00 44.31 367 LEU A CA 1
ATOM 2765 C C . LEU A 1 367 ? 45.388 -9.958 -20.207 1.00 44.31 367 LEU A C 1
ATOM 2767 O O . LEU A 1 367 ? 45.963 -10.851 -19.602 1.00 44.31 367 LEU A O 1
ATOM 2771 N N . ALA A 1 368 ? 44.670 -10.200 -21.307 1.00 42.25 368 ALA A N 1
ATOM 2772 C CA . ALA A 1 368 ? 44.596 -11.510 -21.963 1.00 42.25 368 ALA A CA 1
ATOM 2773 C C . ALA A 1 368 ? 45.693 -11.727 -23.030 1.00 42.25 368 ALA A C 1
ATOM 2775 O O . ALA A 1 368 ? 45.674 -12.740 -23.725 1.00 42.25 368 ALA A O 1
ATOM 2776 N N . SER A 1 369 ? 46.616 -10.771 -23.191 1.00 43.88 369 SER A N 1
ATOM 2777 C CA . SER A 1 369 ? 47.698 -10.802 -24.188 1.00 43.88 369 SER A CA 1
ATOM 2778 C C . SER A 1 369 ? 49.100 -10.625 -23.577 1.00 43.88 369 SER A C 1
ATOM 2780 O O . SER A 1 369 ? 50.020 -10.243 -24.302 1.00 43.88 369 SER A O 1
ATOM 2782 N N . ASN A 1 370 ? 49.279 -10.907 -22.283 1.00 38.72 370 ASN A N 1
ATOM 2783 C CA . ASN A 1 370 ? 50.596 -11.038 -21.649 1.00 38.72 370 ASN A CA 1
ATOM 2784 C C . ASN A 1 370 ? 50.705 -12.359 -20.897 1.00 38.72 370 ASN A C 1
ATOM 2786 O O . ASN A 1 370 ? 49.778 -12.644 -20.106 1.00 38.72 370 ASN A O 1
#

Organism: Brassica cretica (NCBI:txid69181)

Radius of gyration: 26.1 Å; chains: 1; bounding box: 85×43×62 Å

InterPro domains:
  IPR000742 EGF-like domain [PS00022] (178-189)
  IPR000742 EGF-like domain [PS01186] (178-189)
  IPR000742 EGF-like domain [PS50026] (158-190)
  IPR000742 EGF-like domain [SM00181] (130-158)
  IPR000742 EGF-like domain [SM00181] (161-190)
  IPR001577 Peptidase M8, leishmanolysin [PF01457] (3-124)
  IPR001577 Peptidase M8, leishmanolysin [PTHR10942] (10-339)

pLDDT: mean 77.48, std 15.73, range [32.28, 97.06]

Secondary structure (DSSP, 8-state):
------TT---S-GGGTT---PPPPTT--TT-TT-SS---TTTT---STTEEEEEE--EETT----S-S-EEEEEEEEEETTEEEEEETTEEEEPPTT-EEE--TTEES-EEEPPHHHHT-------SS--GGGGGGSEEEETTEEEEPTTEESTTS-EE--GGGGGGSEEE-TTS-EEEPTTEESTTS-EEPPPTHHHHTT-EEETTEEE-BSTTSTTEEEEEHHHHTTT-STTHHHHHTTTT-EEEEESSHHHHHHHIIIIIHHHHHHHSTTTTT-TT-TTTHHHHHHHHHHHHHHHHSPBB-TTSSBBPPBPHHHHHHHHHHHT----TT-TTTB--SSS-GGGSB--------HHHHHHHHHHT--

Foldseek 3Di:
DDDDPDPPQFAPDVVVVRHDDDDQDLQNQLADPQGQDDFDVQQQAHRHNQKDKFKWPKGFPLDDAADPLIDIGIWGWDADPLWIWIDGNRDIDTADQCWQWDDDPRIDTTITGHHSCVRPNPPPPPDVQQAVVCLVVQADQDNNFGDGHAQFDDRSRPQGAQGPCLVVQFHADPRRATDGHPQFTGRSRQAGHADPCLVVLQFDDDRNDTFAWLCSRHQWWWAALCVLLVQAVLCNVVSVVPRRFTWTAGPDPVRSNCLNVSQLVVQLCVLPPPVPPPPPDPPLNVQLSNLSSLLSCCSSIFTDDPVTITGFAAELQSVVLNCVSPVDDDPSVPVSRYDDPPPDPPRHTRHDDNPDPVVVVVVVVVVVVD

Sequence (370 aa):
MNFIRNILAGGQSSLADYCTYFVAYSDGSCTDINSARAPDRMLGEVRGSDSRCMASSLVRTGFVRGSMPQGNGCYQHRCKNNLLEVAVEGEWKFCPQAGGPIQFPGFNGELICPAYHELCGSRIVSVLGQCPNSCNFNGDCVDGKCRCLLGYHGHDCKTRSCPNNCSGHGKCTTQGVCICENGFTGIDCSTAVCDEQCSLHGGVCDNGVCEFRCSDYAGYTCQNSSKLVTSLLVCKNVLERDMLGKHCAPREPSILQQLEEVVVMPNYNRLFPGGARKLFNIFGNSYCDEAAKRLACWISIQKCDIDGDDRLRVCHSACQSYNVACGASLDCSDQTLFSTAEEGDANCTGSAEIRSPWFTRLWSKLLASN